Protein AF-A0A218U872-F1 (afdb_monomer_lite)

pLDDT: mean 78.5, std 19.94, range [29.17, 97.81]

Organism: NCBI:txid40157

Structure (mmCIF, N/CA/C/O backbone):
data_AF-A0A218U872-F1
#
_entry.id   AF-A0A218U872-F1
#
loop_
_atom_site.group_PDB
_atom_site.id
_atom_site.type_symbol
_atom_site.label_atom_id
_atom_site.label_alt_id
_atom_site.label_comp_id
_atom_site.label_asym_id
_atom_site.label_entity_id
_atom_site.label_seq_id
_atom_site.pdbx_PDB_ins_code
_atom_site.Cartn_x
_atom_site.Cartn_y
_atom_site.Cartn_z
_atom_site.occupancy
_atom_site.B_iso_or_equiv
_atom_site.auth_seq_id
_atom_site.auth_comp_id
_atom_site.auth_asym_id
_atom_site.auth_atom_id
_atom_site.pdbx_PDB_model_num
ATOM 1 N N . MET A 1 1 ? 13.427 -10.660 30.693 1.00 37.09 1 MET A N 1
ATOM 2 C CA . MET A 1 1 ? 14.478 -10.502 29.662 1.00 37.09 1 MET A CA 1
ATOM 3 C C . MET A 1 1 ? 14.311 -11.585 28.602 1.00 37.09 1 MET A C 1
ATOM 5 O O . MET A 1 1 ? 14.806 -12.686 28.783 1.00 37.09 1 MET A O 1
ATOM 9 N N . SER A 1 2 ? 13.598 -11.305 27.513 1.00 36.25 2 SER A N 1
ATOM 10 C CA . SER A 1 2 ? 13.454 -12.221 26.373 1.00 36.25 2 SER A CA 1
ATOM 11 C C . SER A 1 2 ? 14.009 -11.530 25.128 1.00 36.25 2 SER A C 1
ATOM 13 O O . SER A 1 2 ? 13.388 -10.645 24.548 1.00 36.25 2 SER A O 1
ATOM 15 N N . ARG A 1 3 ? 15.242 -11.894 24.752 1.00 41.47 3 ARG A N 1
ATOM 16 C CA . ARG A 1 3 ? 15.879 -11.458 23.504 1.00 41.47 3 ARG A CA 1
ATOM 17 C C . ARG A 1 3 ? 15.104 -12.060 22.335 1.00 41.47 3 ARG A C 1
ATOM 19 O O . ARG A 1 3 ? 15.253 -13.237 22.021 1.00 41.47 3 ARG A O 1
ATOM 26 N N . GLN A 1 4 ? 14.286 -11.240 21.692 1.00 42.81 4 GLN A N 1
ATOM 27 C CA . GLN A 1 4 ? 13.668 -11.550 20.413 1.00 42.81 4 GLN A CA 1
ATOM 28 C C . GLN A 1 4 ? 14.803 -11.747 19.397 1.00 42.81 4 GLN A C 1
ATOM 30 O O . GLN A 1 4 ? 15.494 -10.794 19.030 1.00 42.81 4 GLN A O 1
ATOM 35 N N . ARG A 1 5 ? 15.062 -13.000 18.995 1.00 40.00 5 ARG A N 1
ATOM 36 C CA . ARG A 1 5 ? 15.945 -13.306 17.863 1.00 40.00 5 ARG A CA 1
ATOM 37 C C . ARG A 1 5 ? 15.365 -12.582 16.650 1.00 40.00 5 ARG A C 1
ATOM 39 O O . ARG A 1 5 ? 14.386 -13.043 16.070 1.00 40.00 5 ARG A O 1
ATOM 46 N N . ARG A 1 6 ? 15.961 -11.448 16.271 1.00 39.06 6 ARG A N 1
ATOM 47 C CA . ARG A 1 6 ? 15.801 -10.895 14.927 1.00 39.06 6 ARG A CA 1
ATOM 48 C C . ARG A 1 6 ? 16.272 -12.000 13.989 1.00 39.06 6 ARG A C 1
ATOM 50 O O . ARG A 1 6 ? 17.461 -12.300 13.965 1.00 39.06 6 ARG A O 1
ATOM 57 N N . GLN A 1 7 ? 15.344 -12.670 13.313 1.00 40.12 7 GLN A N 1
ATOM 58 C CA . GLN A 1 7 ? 15.696 -13.587 12.238 1.00 40.12 7 GLN A CA 1
ATOM 59 C C . GLN A 1 7 ? 16.487 -12.761 11.220 1.00 40.12 7 GLN A C 1
ATOM 61 O O . GLN A 1 7 ? 15.942 -11.864 10.576 1.00 40.12 7 GLN A O 1
ATOM 66 N N . SER A 1 8 ? 17.802 -12.973 11.170 1.00 45.53 8 SER A N 1
ATOM 67 C CA . SER A 1 8 ? 18.673 -12.358 10.180 1.00 45.53 8 SER A CA 1
ATOM 68 C C . SER A 1 8 ? 18.401 -13.070 8.868 1.00 45.53 8 SER A C 1
ATOM 70 O O . SER A 1 8 ? 18.955 -14.134 8.597 1.00 45.53 8 SER A O 1
ATOM 72 N N . TRP A 1 9 ? 17.480 -12.517 8.090 1.00 48.31 9 TRP A N 1
ATOM 73 C CA . TRP A 1 9 ? 17.284 -12.931 6.711 1.00 48.31 9 TRP A CA 1
ATOM 74 C C . TRP A 1 9 ? 18.614 -12.797 5.957 1.00 48.31 9 TRP A C 1
ATOM 76 O O . TRP A 1 9 ? 19.348 -11.835 6.220 1.00 48.31 9 TRP A O 1
ATOM 86 N N . PRO A 1 10 ? 18.944 -13.733 5.050 1.00 58.56 10 PRO A N 1
ATOM 87 C CA . PRO A 1 10 ? 20.176 -13.650 4.281 1.00 58.56 10 PRO A CA 1
ATOM 88 C C . PRO A 1 10 ? 20.208 -12.316 3.527 1.00 58.56 10 PRO A C 1
ATOM 90 O O . PRO A 1 10 ? 19.239 -11.936 2.864 1.00 58.56 10 PRO A O 1
ATOM 93 N N . ARG A 1 11 ? 21.303 -11.567 3.698 1.00 64.44 11 ARG A N 1
ATOM 94 C CA . ARG A 1 11 ? 21.603 -10.426 2.830 1.00 64.44 11 ARG A CA 1
ATOM 95 C C . ARG A 1 11 ? 21.899 -10.991 1.446 1.00 64.44 11 ARG A C 1
ATOM 97 O O . ARG A 1 11 ? 22.527 -12.043 1.354 1.00 64.44 11 ARG A O 1
ATOM 104 N N . LEU A 1 12 ? 21.432 -10.306 0.407 1.00 66.50 12 LEU A N 1
ATOM 105 C CA . LEU A 1 12 ? 21.866 -10.616 -0.950 1.00 66.50 12 LEU A CA 1
ATOM 106 C C . LEU A 1 12 ? 23.388 -10.518 -1.008 1.00 66.50 12 LEU A C 1
ATOM 108 O O . LEU A 1 12 ? 23.971 -9.632 -0.371 1.00 66.50 12 LEU A O 1
ATOM 112 N N . ASP A 1 13 ? 24.012 -11.425 -1.747 1.00 79.06 13 ASP A N 1
ATOM 113 C CA . ASP A 1 13 ? 25.409 -11.269 -2.109 1.00 79.06 13 ASP A CA 1
ATOM 114 C C . ASP A 1 13 ? 25.599 -9.962 -2.911 1.00 79.06 13 ASP A C 1
ATOM 116 O O . ASP A 1 13 ? 24.661 -9.490 -3.570 1.00 79.06 13 ASP A O 1
ATOM 120 N N . PRO A 1 14 ? 26.785 -9.335 -2.822 1.00 76.31 14 PRO A N 1
ATOM 121 C CA . PRO A 1 14 ? 27.045 -8.052 -3.471 1.00 76.31 14 PRO A CA 1
ATOM 122 C C . PRO A 1 14 ? 26.798 -8.068 -4.984 1.00 76.31 14 PRO A C 1
ATOM 124 O O . PRO A 1 14 ? 26.242 -7.106 -5.508 1.00 76.31 14 PRO A O 1
ATOM 127 N N . ASP A 1 15 ? 27.146 -9.164 -5.661 1.00 80.69 15 ASP A N 1
ATOM 128 C CA . ASP A 1 15 ? 27.037 -9.288 -7.118 1.00 80.69 15 ASP A CA 1
ATOM 129 C C . ASP A 1 15 ? 25.570 -9.321 -7.569 1.00 80.69 15 ASP A C 1
ATOM 131 O O . ASP A 1 15 ? 25.173 -8.615 -8.499 1.00 80.69 15 ASP A O 1
ATOM 135 N N . THR A 1 16 ? 24.722 -10.063 -6.855 1.00 79.50 16 THR A N 1
ATOM 136 C CA . THR A 1 16 ? 23.276 -10.094 -7.102 1.00 79.50 16 THR A CA 1
ATOM 137 C C . THR A 1 16 ? 22.623 -8.743 -6.808 1.00 79.50 16 THR A C 1
ATOM 139 O O . THR A 1 16 ? 21.759 -8.288 -7.562 1.00 79.50 16 THR A O 1
ATOM 142 N N . ALA A 1 17 ? 23.027 -8.067 -5.727 1.00 75.00 17 ALA A N 1
ATOM 143 C CA . ALA A 1 17 ? 22.516 -6.734 -5.407 1.00 75.00 17 ALA A CA 1
ATOM 144 C C . ALA A 1 17 ? 22.885 -5.704 -6.490 1.00 75.00 17 ALA A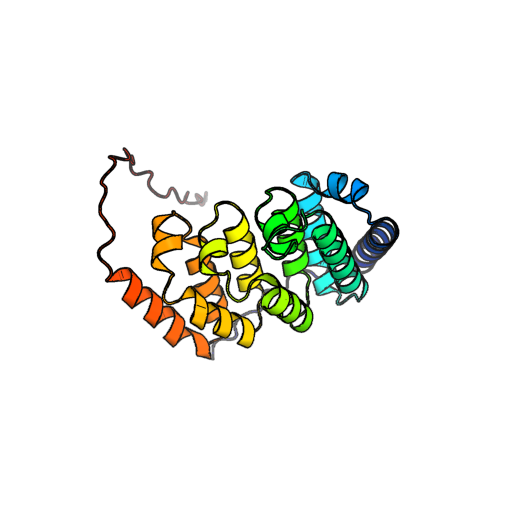 C 1
ATOM 146 O O . ALA A 1 17 ? 22.056 -4.869 -6.857 1.00 75.00 17 ALA A O 1
ATOM 147 N N . GLU A 1 18 ? 24.101 -5.795 -7.024 1.00 80.25 18 GLU A N 1
ATOM 148 C CA . GLU A 1 18 ? 24.599 -4.953 -8.108 1.00 80.25 18 GLU A CA 1
ATOM 149 C C . GLU A 1 18 ? 23.867 -5.222 -9.432 1.00 80.25 18 GLU A C 1
ATOM 151 O O . GLU A 1 18 ? 23.472 -4.276 -10.115 1.00 80.25 18 GLU A O 1
ATOM 156 N N . TYR A 1 19 ? 23.584 -6.487 -9.763 1.00 83.06 19 TYR A N 1
ATOM 157 C CA . TYR A 1 19 ? 22.760 -6.837 -10.925 1.00 83.06 19 TYR A CA 1
ATOM 158 C C . TYR A 1 19 ? 21.373 -6.184 -10.859 1.00 83.06 19 TYR A C 1
ATOM 160 O O . TYR A 1 19 ? 20.964 -5.507 -11.804 1.00 83.06 19 TYR A O 1
ATOM 168 N N . PHE A 1 20 ? 20.665 -6.323 -9.730 1.00 80.56 20 PHE A N 1
ATOM 169 C CA . PHE A 1 20 ? 19.352 -5.693 -9.558 1.00 80.56 20 PHE A CA 1
ATOM 170 C C . PHE A 1 20 ? 19.427 -4.167 -9.616 1.00 80.56 20 PHE A C 1
ATOM 172 O O . PHE A 1 20 ? 18.528 -3.537 -10.172 1.00 80.56 20 PHE A O 1
ATOM 179 N N . ARG A 1 21 ? 20.493 -3.568 -9.069 1.00 78.31 21 ARG A N 1
ATOM 180 C CA . ARG A 1 21 ? 20.714 -2.119 -9.131 1.00 78.31 21 ARG A CA 1
ATOM 181 C C . ARG A 1 21 ? 20.818 -1.651 -10.581 1.00 78.31 21 ARG A C 1
ATOM 183 O O . ARG A 1 21 ? 20.091 -0.740 -10.963 1.00 78.31 21 ARG A O 1
ATOM 190 N N . ARG A 1 22 ? 21.670 -2.295 -11.385 1.00 83.88 22 ARG A N 1
ATOM 191 C CA . ARG A 1 22 ? 21.846 -1.951 -12.805 1.00 83.88 22 ARG A CA 1
ATOM 192 C C . ARG A 1 22 ? 20.571 -2.187 -13.607 1.00 83.88 22 ARG A C 1
ATOM 194 O O . ARG A 1 22 ? 20.203 -1.333 -14.401 1.00 83.88 22 ARG A O 1
ATOM 201 N N . ALA A 1 23 ? 19.873 -3.296 -13.358 1.00 81.75 23 ALA A N 1
ATOM 202 C CA . ALA A 1 23 ? 18.599 -3.580 -14.011 1.00 81.75 23 ALA A CA 1
ATOM 203 C C . ALA A 1 23 ? 17.559 -2.484 -13.728 1.00 81.75 23 ALA A C 1
ATOM 205 O O . ALA A 1 23 ? 16.920 -2.008 -14.662 1.00 81.75 23 ALA A O 1
ATOM 206 N N . LEU A 1 24 ? 17.418 -2.045 -12.469 1.00 78.38 24 LEU A N 1
ATOM 207 C CA . LEU A 1 24 ? 16.501 -0.953 -12.129 1.00 78.38 24 LEU A CA 1
ATOM 208 C C . LEU A 1 24 ? 16.914 0.391 -12.721 1.00 78.38 24 LEU A C 1
ATOM 210 O O . LEU A 1 24 ? 16.032 1.155 -13.075 1.00 78.38 24 LEU A O 1
ATOM 214 N N . GLU A 1 25 ? 18.207 0.688 -12.826 1.00 82.50 25 GLU A N 1
ATOM 215 C CA . GLU A 1 25 ? 18.672 1.928 -13.463 1.00 82.50 25 GLU A CA 1
ATOM 216 C C . GLU A 1 25 ? 18.345 1.943 -14.956 1.00 82.50 25 GLU A C 1
ATOM 218 O O . GLU A 1 25 ? 17.804 2.926 -15.448 1.00 82.50 25 GLU A O 1
ATOM 223 N N . THR A 1 26 ? 18.556 0.826 -15.656 1.00 83.62 26 THR A N 1
ATOM 224 C CA . THR A 1 26 ? 18.140 0.684 -17.059 1.00 83.62 26 THR A CA 1
ATOM 225 C C . THR A 1 26 ? 16.620 0.792 -17.221 1.00 83.62 26 THR A C 1
ATOM 227 O O . THR A 1 26 ? 16.145 1.424 -18.158 1.00 83.62 26 THR A O 1
ATOM 230 N N . LEU A 1 27 ? 15.848 0.205 -16.300 1.00 79.69 27 LEU A N 1
ATOM 231 C CA . LEU A 1 27 ? 14.386 0.331 -16.279 1.00 79.69 27 LEU A CA 1
ATOM 232 C C . LEU A 1 27 ? 13.925 1.760 -15.944 1.00 79.69 27 LEU A C 1
ATOM 234 O O . LEU A 1 27 ? 12.929 2.204 -16.493 1.00 79.69 27 LEU A O 1
ATOM 238 N N . GLU A 1 28 ? 14.616 2.475 -15.051 1.00 80.06 28 GLU A N 1
ATOM 239 C CA . GLU A 1 28 ? 14.332 3.877 -14.705 1.00 80.06 28 GLU A CA 1
ATOM 240 C C . GLU A 1 28 ? 14.538 4.795 -15.915 1.00 80.06 28 GLU A C 1
ATOM 242 O O . GLU A 1 28 ? 13.713 5.672 -16.150 1.00 80.06 28 GLU A O 1
ATOM 247 N N . GLU A 1 29 ? 15.607 4.581 -16.688 1.00 80.94 29 GLU A N 1
ATOM 248 C CA . GLU A 1 29 ? 15.927 5.368 -17.888 1.00 80.94 29 GLU A CA 1
ATOM 249 C C . GLU A 1 29 ? 14.910 5.180 -19.024 1.00 80.94 29 GLU A C 1
ATOM 251 O O . GLU A 1 29 ? 14.652 6.130 -19.763 1.00 80.94 29 GLU A O 1
ATOM 256 N N . GLY A 1 30 ? 14.336 3.980 -19.161 1.00 74.75 30 GLY A N 1
ATOM 257 C CA . GLY A 1 30 ? 13.310 3.684 -20.166 1.00 74.75 30 GLY A CA 1
ATOM 258 C C . GLY A 1 30 ? 11.895 4.094 -19.754 1.00 74.75 30 GLY A C 1
ATOM 259 O O . GLY A 1 30 ? 11.066 4.368 -20.623 1.00 74.75 30 GLY A O 1
ATOM 260 N N . LEU A 1 31 ? 11.630 4.178 -18.441 1.00 78.81 31 LEU A N 1
ATOM 261 C CA . LEU A 1 31 ? 10.277 4.123 -17.889 1.00 78.81 31 LEU A CA 1
ATOM 262 C C . LEU A 1 31 ? 9.317 5.139 -18.534 1.00 78.81 31 LEU A C 1
ATOM 264 O O . LEU A 1 31 ? 9.327 6.335 -18.236 1.00 78.81 31 LEU A O 1
ATOM 268 N N . SER A 1 32 ? 8.419 4.624 -19.369 1.00 76.88 32 SER A N 1
ATOM 269 C CA . SER A 1 32 ? 7.364 5.372 -20.057 1.00 76.88 32 SER A CA 1
ATOM 270 C C . SER A 1 32 ? 6.002 4.694 -19.870 1.00 76.88 32 SER A C 1
ATOM 272 O O . SER A 1 32 ? 5.912 3.589 -19.331 1.00 76.88 32 SER A O 1
ATOM 274 N N . GLU A 1 33 ? 4.910 5.342 -20.290 1.00 70.81 33 GLU A N 1
ATOM 275 C CA . GLU A 1 33 ? 3.561 4.757 -20.173 1.00 70.81 33 GLU A CA 1
ATOM 276 C C . GLU A 1 33 ? 3.416 3.436 -20.946 1.00 70.81 33 GLU A C 1
ATOM 278 O O . GLU A 1 33 ? 2.754 2.510 -20.478 1.00 70.81 33 GLU A O 1
ATOM 283 N N . GLU A 1 34 ? 4.081 3.317 -22.094 1.00 73.56 34 GLU A N 1
ATOM 284 C CA . GLU A 1 34 ? 4.069 2.118 -22.940 1.00 73.56 34 GLU A CA 1
ATOM 285 C C . GLU A 1 34 ? 4.788 0.947 -22.259 1.00 73.56 34 GLU A C 1
ATOM 287 O O . GLU A 1 34 ? 4.337 -0.198 -22.308 1.00 73.56 34 GLU A O 1
ATOM 292 N N . GLU A 1 35 ? 5.870 1.235 -21.539 1.00 75.44 35 GLU A N 1
ATOM 293 C CA . GLU A 1 35 ? 6.628 0.234 -20.792 1.00 75.44 35 GLU A CA 1
ATOM 294 C C . GLU A 1 35 ? 5.952 -0.169 -19.477 1.00 75.44 35 GLU A C 1
ATOM 296 O O . GLU A 1 35 ? 6.116 -1.306 -19.027 1.00 75.44 35 GLU A O 1
ATOM 301 N N . LEU A 1 36 ? 5.121 0.695 -18.878 1.00 76.25 36 LEU A N 1
ATOM 302 C CA . LEU A 1 36 ? 4.289 0.302 -17.733 1.00 76.25 36 LEU A CA 1
ATOM 303 C C . LEU A 1 36 ? 3.364 -0.869 -18.081 1.00 76.25 36 LEU A C 1
ATOM 305 O O . LEU A 1 36 ? 3.127 -1.739 -17.236 1.00 76.25 36 LEU A O 1
ATOM 309 N N . ALA A 1 37 ? 2.891 -0.946 -19.329 1.00 77.94 37 ALA A N 1
ATOM 310 C CA . ALA A 1 37 ? 2.091 -2.072 -19.796 1.00 77.94 37 ALA A CA 1
ATOM 311 C C . ALA A 1 37 ? 2.871 -3.400 -19.769 1.00 77.94 37 ALA A C 1
ATOM 313 O O . ALA A 1 37 ? 2.268 -4.456 -19.583 1.00 77.94 37 ALA A O 1
ATOM 314 N N . LEU A 1 38 ? 4.205 -3.371 -19.874 1.00 79.06 38 LEU A N 1
ATOM 315 C CA . LEU A 1 38 ? 5.058 -4.559 -19.730 1.00 79.06 38 LEU A CA 1
ATOM 316 C C . LEU A 1 38 ? 5.200 -5.003 -18.267 1.00 79.06 38 LEU A C 1
ATOM 318 O O . LEU A 1 38 ? 5.456 -6.177 -18.001 1.00 79.06 38 LEU A O 1
ATOM 322 N N . LEU A 1 39 ? 5.011 -4.082 -17.318 1.00 77.19 39 LEU A N 1
ATOM 323 C CA . LEU A 1 39 ? 5.061 -4.346 -15.875 1.00 77.19 39 LEU A CA 1
ATOM 324 C C . LEU A 1 39 ? 3.695 -4.737 -15.285 1.00 77.19 39 LEU A C 1
ATOM 326 O O . LEU A 1 39 ? 3.635 -5.335 -14.210 1.00 77.19 39 LEU A O 1
ATOM 330 N N . SER A 1 40 ? 2.614 -4.435 -16.005 1.00 73.50 40 SER A N 1
ATOM 331 C CA . SER A 1 40 ? 1.223 -4.751 -15.661 1.00 73.50 40 SER A CA 1
ATOM 332 C C . SER A 1 40 ? 0.938 -6.247 -15.400 1.00 73.50 40 SER A C 1
ATOM 334 O O . SER A 1 40 ? 0.233 -6.552 -14.430 1.00 73.50 40 SER A O 1
ATOM 336 N N . PRO A 1 41 ? 1.487 -7.218 -16.168 1.00 81.81 41 PRO A N 1
ATOM 337 C CA . PRO A 1 41 ? 1.258 -8.633 -15.908 1.00 81.81 41 PRO A CA 1
ATOM 338 C C . PRO A 1 41 ? 1.649 -9.032 -14.483 1.00 81.81 41 PRO A C 1
ATOM 340 O O . PRO A 1 41 ? 2.691 -8.633 -13.958 1.00 81.81 41 PRO A O 1
ATOM 343 N N . ALA A 1 42 ? 0.845 -9.899 -13.860 1.00 73.75 42 ALA A N 1
ATOM 344 C CA . ALA A 1 42 ? 1.042 -10.284 -12.462 1.00 73.75 42 ALA A CA 1
ATOM 345 C C . ALA A 1 42 ? 2.457 -10.829 -12.183 1.00 73.75 42 ALA A C 1
ATOM 347 O O . ALA A 1 42 ? 3.034 -10.519 -11.143 1.00 73.75 42 ALA A O 1
ATOM 348 N N . CYS A 1 43 ? 3.050 -11.578 -13.118 1.00 75.00 43 CYS A N 1
ATOM 349 C CA . CYS A 1 43 ? 4.423 -12.072 -12.994 1.00 75.00 43 CYS A CA 1
ATOM 350 C C . CYS A 1 43 ? 5.459 -10.937 -12.957 1.00 75.00 43 CYS A C 1
ATOM 352 O O . CYS A 1 43 ? 6.337 -10.958 -12.098 1.00 75.00 43 CYS A O 1
ATOM 354 N N . ALA A 1 44 ? 5.329 -9.928 -13.820 1.00 78.06 44 ALA A N 1
ATOM 355 C CA . ALA A 1 44 ? 6.241 -8.792 -13.873 1.00 78.06 44 ALA A CA 1
ATOM 356 C C . ALA A 1 44 ? 6.132 -7.935 -12.605 1.00 78.06 44 ALA A C 1
ATOM 358 O O . ALA A 1 44 ? 7.148 -7.630 -11.979 1.00 78.06 44 ALA A O 1
ATOM 359 N N . SER A 1 45 ? 4.907 -7.653 -12.149 1.00 76.81 45 SER A N 1
ATOM 360 C CA . SER A 1 45 ? 4.692 -6.911 -10.901 1.00 76.81 45 SER A CA 1
ATOM 361 C C . SER A 1 45 ? 5.262 -7.642 -9.671 1.00 76.81 45 SER A C 1
ATOM 363 O O . SER A 1 45 ? 5.841 -7.008 -8.790 1.00 76.81 45 SER A O 1
ATOM 365 N N . LEU A 1 46 ? 5.179 -8.979 -9.615 1.00 78.50 46 LEU A N 1
ATOM 366 C CA . LEU A 1 46 ? 5.778 -9.786 -8.544 1.00 78.50 46 LEU A CA 1
ATOM 367 C C . LEU A 1 46 ? 7.309 -9.795 -8.599 1.00 78.50 46 LEU A C 1
ATOM 369 O O . LEU A 1 46 ? 7.955 -9.655 -7.559 1.00 78.50 46 LEU A O 1
ATOM 373 N N . CYS A 1 47 ? 7.898 -9.928 -9.790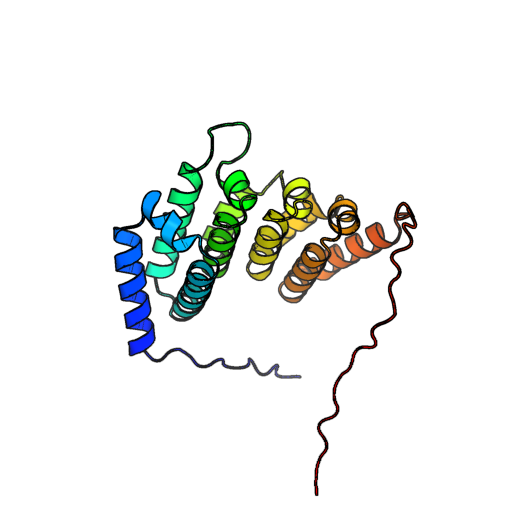 1.00 80.62 47 CYS A N 1
ATOM 374 C CA . CYS A 1 47 ? 9.346 -9.811 -9.969 1.00 80.62 47 CYS A CA 1
ATOM 375 C C . CYS A 1 47 ? 9.844 -8.439 -9.502 1.00 80.62 47 CYS A C 1
ATOM 377 O O . CYS A 1 47 ? 10.837 -8.355 -8.778 1.00 80.62 47 CYS A O 1
ATOM 379 N N . LEU A 1 48 ? 9.103 -7.379 -9.834 1.00 82.88 48 LEU A N 1
ATOM 380 C CA . LEU A 1 48 ? 9.404 -6.024 -9.396 1.00 82.88 48 LEU A CA 1
ATOM 381 C C . LEU A 1 48 ? 9.309 -5.877 -7.871 1.00 82.88 48 LEU A C 1
ATOM 383 O O . LEU A 1 48 ? 10.218 -5.326 -7.255 1.00 82.88 48 LEU A O 1
ATOM 387 N N . GLN A 1 49 ? 8.263 -6.423 -7.239 1.00 80.56 49 GLN A N 1
ATOM 388 C CA . GLN A 1 49 ? 8.139 -6.465 -5.773 1.00 80.56 49 GLN A CA 1
ATOM 389 C C . GLN A 1 49 ? 9.342 -7.161 -5.119 1.00 80.56 49 GLN A C 1
ATOM 391 O O . GLN A 1 49 ? 9.878 -6.669 -4.123 1.00 80.56 49 GLN A O 1
ATOM 396 N N . GLY A 1 50 ? 9.793 -8.280 -5.692 1.00 78.00 50 GLY A N 1
ATOM 397 C CA . GLY A 1 50 ? 10.985 -8.999 -5.246 1.00 78.00 50 GLY A CA 1
ATOM 398 C C . GLY A 1 50 ? 12.257 -8.157 -5.360 1.00 78.00 50 GLY A C 1
ATOM 399 O O . GLY A 1 50 ? 12.979 -8.017 -4.372 1.00 78.00 50 GLY A O 1
ATOM 400 N N . ALA A 1 51 ? 12.498 -7.553 -6.528 1.00 79.81 51 ALA A N 1
ATOM 401 C CA . ALA A 1 51 ? 13.670 -6.720 -6.803 1.00 79.81 51 ALA A CA 1
ATOM 402 C C . ALA A 1 51 ? 13.727 -5.476 -5.898 1.00 79.81 51 ALA A C 1
ATOM 404 O O . ALA A 1 51 ? 14.749 -5.199 -5.268 1.00 79.81 51 ALA A O 1
ATOM 405 N N . LEU A 1 52 ? 12.605 -4.771 -5.747 1.00 82.69 52 LEU A N 1
ATOM 406 C CA . LEU A 1 52 ? 12.481 -3.614 -4.859 1.00 82.69 52 LEU A CA 1
ATOM 407 C C . LEU A 1 52 ? 12.665 -4.001 -3.385 1.00 82.69 52 LEU A C 1
ATOM 409 O O . LEU A 1 52 ? 13.390 -3.336 -2.642 1.00 82.69 52 LEU A O 1
ATOM 413 N N . GLY A 1 53 ? 12.080 -5.123 -2.958 1.00 76.75 53 GLY A N 1
ATOM 414 C CA . GLY A 1 53 ? 12.265 -5.656 -1.608 1.00 76.75 53 GLY A CA 1
ATOM 415 C C . GLY A 1 53 ? 13.699 -6.116 -1.320 1.00 76.75 53 GLY A C 1
ATOM 416 O O . GLY A 1 53 ? 14.131 -6.108 -0.164 1.00 76.75 53 GLY A O 1
ATOM 417 N N . ALA A 1 54 ? 14.443 -6.518 -2.347 1.00 74.94 54 ALA A N 1
ATOM 418 C CA . ALA A 1 54 ? 15.867 -6.824 -2.290 1.00 74.94 54 ALA A CA 1
ATOM 419 C C . ALA A 1 54 ? 16.710 -5.545 -2.130 1.00 74.94 54 ALA A C 1
ATOM 421 O O . ALA A 1 54 ? 17.513 -5.442 -1.200 1.00 74.94 54 ALA A O 1
ATOM 422 N N . LEU A 1 55 ? 16.478 -4.544 -2.980 1.00 73.44 55 LEU A N 1
ATOM 423 C CA . LEU A 1 55 ? 17.266 -3.310 -3.029 1.00 73.44 55 LEU A CA 1
ATOM 424 C C . LEU A 1 55 ? 16.992 -2.346 -1.874 1.00 73.44 55 LEU A C 1
ATOM 426 O O . LEU A 1 55 ? 17.901 -1.658 -1.409 1.00 73.44 55 LEU A O 1
ATOM 430 N N . ARG A 1 56 ? 15.779 -2.346 -1.312 1.00 73.56 56 ARG A N 1
ATOM 431 C CA . ARG A 1 56 ? 15.516 -1.623 -0.060 1.00 73.56 56 ARG A CA 1
ATOM 432 C C . ARG A 1 56 ? 16.451 -2.091 1.061 1.00 73.56 56 ARG A C 1
ATOM 434 O O . ARG A 1 56 ? 16.884 -1.286 1.882 1.00 73.56 56 ARG A O 1
ATOM 441 N N . ARG A 1 57 ? 16.806 -3.382 1.097 1.00 69.38 57 ARG A N 1
ATOM 442 C CA . ARG A 1 57 ? 17.719 -3.931 2.117 1.00 69.38 57 ARG A CA 1
ATOM 443 C C . ARG A 1 57 ? 19.170 -3.524 1.887 1.00 69.38 57 ARG A C 1
ATOM 445 O O . ARG A 1 57 ? 19.917 -3.453 2.862 1.00 69.38 57 ARG A O 1
ATOM 452 N N . SER A 1 58 ? 19.559 -3.249 0.642 1.00 66.75 58 SER A N 1
ATOM 453 C CA . SER A 1 58 ? 20.887 -2.726 0.308 1.00 66.75 58 SER A CA 1
ATOM 454 C C . SER A 1 58 ? 20.995 -1.204 0.465 1.00 66.75 58 SER A C 1
ATOM 456 O O . SER A 1 58 ? 22.092 -0.676 0.324 1.00 66.75 58 SER A O 1
ATOM 458 N N . GLN A 1 59 ? 19.898 -0.507 0.810 1.00 66.88 59 GLN A N 1
ATOM 459 C CA . GLN A 1 59 ? 19.829 0.957 0.975 1.00 66.88 59 GLN A CA 1
ATOM 460 C C . GLN A 1 59 ? 20.255 1.738 -0.280 1.00 66.88 59 GLN A C 1
ATOM 462 O O . GLN A 1 59 ? 20.734 2.867 -0.190 1.00 66.88 59 GLN A O 1
ATOM 467 N N . SER A 1 60 ? 20.081 1.147 -1.464 1.00 72.50 60 SER A N 1
ATOM 468 C CA . SER A 1 60 ? 20.452 1.806 -2.714 1.00 72.50 60 SER A CA 1
ATOM 469 C C . SER A 1 60 ? 19.539 3.010 -3.009 1.00 72.50 60 SER A C 1
ATOM 471 O O . SER A 1 60 ? 18.311 2.855 -2.988 1.00 72.50 60 SER A O 1
ATOM 473 N N . PRO A 1 61 ? 20.090 4.191 -3.361 1.00 76.56 61 PRO A N 1
ATOM 474 C CA . PRO A 1 61 ? 19.291 5.351 -3.760 1.00 76.56 61 PRO A CA 1
ATOM 475 C C . PRO A 1 61 ? 18.500 5.107 -5.056 1.00 76.56 61 PRO A C 1
ATOM 477 O O . PRO A 1 61 ? 17.470 5.743 -5.275 1.00 76.56 61 PRO A O 1
ATOM 480 N N . SER A 1 62 ? 18.933 4.162 -5.897 1.00 79.12 62 SER A N 1
ATOM 481 C CA . SER A 1 62 ? 18.265 3.813 -7.158 1.00 79.12 62 SER A CA 1
ATOM 482 C C . SER A 1 62 ? 16.875 3.212 -6.928 1.00 79.12 62 SER A C 1
ATOM 484 O O . SER A 1 62 ? 15.957 3.475 -7.692 1.00 79.12 62 SER A O 1
ATOM 486 N N . CYS A 1 63 ? 16.659 2.509 -5.810 1.00 82.62 63 CYS A N 1
ATOM 487 C CA . CYS A 1 63 ? 15.339 1.983 -5.452 1.00 82.62 63 CYS A CA 1
ATOM 488 C C . CYS A 1 63 ? 14.317 3.109 -5.214 1.00 82.62 63 CYS A C 1
ATOM 490 O O . CYS A 1 63 ? 13.179 3.031 -5.676 1.00 82.62 63 CYS A O 1
ATOM 492 N N . ALA A 1 64 ? 14.722 4.169 -4.507 1.00 81.88 64 ALA A N 1
ATOM 493 C CA . ALA A 1 64 ? 13.857 5.313 -4.232 1.00 81.88 64 ALA A CA 1
ATOM 494 C C . ALA A 1 64 ? 13.593 6.144 -5.496 1.00 81.88 64 ALA A C 1
ATOM 496 O O . ALA A 1 64 ? 12.457 6.568 -5.712 1.00 81.88 64 ALA A O 1
ATOM 497 N N . ARG A 1 65 ? 14.615 6.347 -6.342 1.00 85.06 65 ARG A N 1
ATOM 498 C CA . ARG A 1 65 ? 14.467 7.040 -7.633 1.00 85.06 65 ARG A CA 1
ATOM 499 C C . ARG A 1 65 ? 13.503 6.310 -8.561 1.00 85.06 65 ARG A C 1
ATOM 501 O O . ARG A 1 65 ? 12.512 6.909 -8.972 1.00 85.06 65 ARG A O 1
ATOM 508 N N . PHE A 1 66 ? 13.707 5.009 -8.759 1.00 87.50 66 PHE A N 1
ATOM 509 C CA . PHE A 1 66 ? 12.802 4.175 -9.542 1.00 87.50 66 PHE A CA 1
ATOM 510 C C . PHE A 1 66 ? 11.358 4.238 -9.016 1.00 87.50 66 PHE A C 1
ATOM 512 O O . PHE A 1 66 ? 10.428 4.437 -9.790 1.00 87.50 66 PHE A O 1
ATOM 519 N N . CYS A 1 67 ? 11.141 4.139 -7.697 1.00 88.81 67 CYS A N 1
ATOM 520 C CA . CYS A 1 67 ? 9.788 4.231 -7.133 1.00 88.81 67 CYS A CA 1
ATOM 521 C C . CYS A 1 67 ? 9.124 5.585 -7.416 1.00 88.81 67 CYS A C 1
ATOM 523 O O . CYS A 1 67 ? 7.928 5.629 -7.700 1.00 88.81 67 CYS A O 1
ATOM 525 N N . ARG A 1 68 ? 9.882 6.688 -7.355 1.00 87.50 68 ARG A N 1
ATOM 526 C CA . ARG A 1 68 ? 9.371 8.026 -7.688 1.00 87.50 68 ARG A CA 1
ATOM 527 C C . ARG A 1 68 ? 9.034 8.149 -9.172 1.00 87.50 68 ARG A C 1
ATOM 529 O O . ARG A 1 68 ? 7.976 8.689 -9.481 1.00 87.50 68 ARG A O 1
ATOM 536 N N . ALA A 1 69 ? 9.877 7.620 -10.061 1.00 87.69 69 ALA A N 1
ATOM 537 C CA . ALA A 1 69 ? 9.603 7.571 -11.498 1.00 87.69 69 ALA A CA 1
ATOM 538 C C . ALA A 1 69 ? 8.328 6.761 -11.789 1.00 87.69 69 ALA A C 1
ATOM 540 O O . ALA A 1 69 ? 7.406 7.270 -12.420 1.00 87.69 69 ALA A O 1
ATOM 541 N N . LEU A 1 70 ? 8.213 5.562 -11.206 1.00 88.62 70 LEU A N 1
ATOM 542 C CA . LEU A 1 70 ? 7.040 4.693 -11.320 1.00 88.62 70 LEU A CA 1
ATOM 543 C C . LEU A 1 70 ? 5.753 5.384 -10.865 1.00 88.62 70 LEU A C 1
ATOM 545 O O . LEU A 1 70 ? 4.756 5.381 -11.583 1.00 88.62 70 LEU A O 1
ATOM 549 N N . ILE A 1 71 ? 5.777 6.021 -9.693 1.00 88.81 71 ILE A N 1
ATOM 550 C CA . ILE A 1 71 ? 4.641 6.805 -9.196 1.00 88.81 71 ILE A CA 1
ATOM 551 C C . ILE A 1 71 ? 4.338 7.984 -10.132 1.00 88.81 71 ILE A C 1
ATOM 553 O O . ILE A 1 71 ? 3.171 8.272 -10.388 1.00 88.81 71 ILE A O 1
ATOM 557 N N . GLY A 1 72 ? 5.363 8.643 -10.674 1.00 87.69 72 GLY A N 1
ATOM 558 C CA . GLY A 1 72 ? 5.229 9.709 -11.665 1.00 87.69 72 GLY A CA 1
ATOM 559 C C . GLY A 1 72 ? 4.489 9.266 -12.928 1.00 87.69 72 GLY A C 1
ATOM 560 O O . GLY A 1 72 ? 3.564 9.954 -13.357 1.00 87.69 72 GLY A O 1
ATOM 561 N N . CYS A 1 73 ? 4.831 8.111 -13.497 1.00 86.25 73 CYS A N 1
ATOM 562 C CA . CYS A 1 73 ? 4.164 7.570 -14.686 1.00 86.25 73 CYS A CA 1
ATOM 563 C C . CYS A 1 73 ? 2.724 7.120 -14.379 1.00 86.25 73 CYS A C 1
ATOM 565 O O . CYS A 1 73 ? 1.792 7.430 -15.119 1.00 86.25 73 CYS A O 1
ATOM 567 N N . LEU A 1 74 ? 2.501 6.477 -13.228 1.00 85.75 74 LEU A N 1
ATOM 568 C CA . LEU A 1 74 ? 1.163 6.049 -12.793 1.00 85.75 74 LEU A CA 1
ATOM 569 C C . LEU A 1 74 ? 0.218 7.217 -12.462 1.00 85.75 74 LEU A C 1
ATOM 571 O O . LEU A 1 74 ? -0.992 7.023 -12.365 1.00 85.75 74 LEU A O 1
ATOM 575 N N . ARG A 1 75 ? 0.750 8.429 -12.266 1.00 83.69 75 ARG A N 1
ATOM 576 C CA . ARG A 1 75 ? -0.045 9.659 -12.119 1.00 83.69 75 ARG A CA 1
ATOM 577 C C . ARG A 1 75 ? -0.501 10.248 -13.452 1.00 83.69 75 ARG A C 1
ATOM 579 O O . ARG A 1 75 ? -1.448 11.025 -13.446 1.00 83.69 75 ARG A O 1
ATOM 586 N N . GLN A 1 76 ? 0.185 9.946 -14.548 1.00 76.38 76 GLN A N 1
ATOM 587 C CA . GLN A 1 76 ? -0.083 10.533 -15.868 1.00 76.38 76 GLN A CA 1
ATOM 588 C C . GLN A 1 76 ? -1.110 9.718 -16.666 1.00 76.38 76 GLN A C 1
ATOM 590 O O . GLN A 1 76 ? -1.884 10.280 -17.431 1.00 76.38 76 GLN A O 1
ATOM 595 N N . THR A 1 77 ? -1.234 8.431 -16.345 1.00 67.25 77 THR A N 1
ATOM 596 C CA . THR A 1 77 ? -2.148 7.465 -16.976 1.00 67.25 77 THR A CA 1
ATOM 597 C C . THR A 1 77 ? -3.623 7.600 -16.560 1.00 67.25 77 THR A C 1
ATOM 599 O O . THR A 1 77 ? -4.474 6.859 -17.051 1.00 67.25 77 THR A O 1
ATOM 602 N N . GLY A 1 78 ? -3.964 8.520 -15.650 1.00 60.38 78 GLY A N 1
ATOM 603 C CA . GLY A 1 78 ? -5.330 8.705 -15.148 1.00 60.38 78 GLY A CA 1
ATOM 604 C C . GLY A 1 78 ? -6.099 9.821 -15.875 1.00 60.38 78 GLY A C 1
ATOM 605 O O . GLY A 1 78 ? -5.520 10.871 -16.151 1.00 60.38 78 GLY A O 1
ATOM 606 N N . PRO A 1 79 ? -7.416 9.674 -16.135 1.00 55.78 79 PRO A N 1
ATOM 607 C CA . PRO A 1 79 ? -8.228 10.773 -16.653 1.00 55.78 79 PRO A CA 1
ATOM 608 C C . PRO A 1 79 ? -8.239 11.944 -15.658 1.00 55.78 79 PRO A C 1
ATOM 610 O O . PRO A 1 79 ? -8.333 11.739 -14.448 1.00 55.78 79 PRO A O 1
ATOM 613 N N . ALA A 1 80 ? -8.173 13.178 -16.166 1.00 53.59 80 ALA A N 1
ATOM 614 C CA . ALA A 1 80 ? -8.114 14.420 -15.386 1.00 53.59 80 ALA A CA 1
ATOM 615 C C . ALA A 1 80 ? -9.452 14.780 -14.695 1.00 53.59 80 ALA A C 1
ATOM 617 O O . ALA A 1 80 ? -9.967 15.891 -14.834 1.00 53.59 80 ALA A O 1
ATOM 618 N N . HIS A 1 81 ? -10.077 13.838 -13.989 1.00 53.53 81 HIS A N 1
ATOM 619 C CA . HIS A 1 81 ? -11.394 14.010 -13.378 1.00 53.53 81 HIS A CA 1
ATOM 620 C C . HIS A 1 81 ? -11.341 13.801 -11.867 1.00 53.53 81 HIS A C 1
ATOM 622 O O . HIS A 1 81 ? -10.955 12.726 -11.435 1.00 53.53 81 HIS A O 1
ATOM 628 N N . GLN A 1 82 ? -11.797 14.826 -11.128 1.00 52.75 82 GLN A N 1
ATOM 629 C CA . GLN A 1 82 ? -12.248 14.953 -9.718 1.00 52.75 82 GLN A CA 1
ATOM 630 C C . GLN A 1 82 ? -11.490 14.237 -8.576 1.00 52.75 82 GLN A C 1
ATOM 632 O O . GLN A 1 82 ? -11.423 14.785 -7.479 1.00 52.75 82 GLN A O 1
ATOM 637 N N . HIS A 1 83 ? -10.899 13.069 -8.796 1.00 61.41 83 HIS A N 1
ATOM 638 C CA . HIS A 1 83 ? -10.069 12.333 -7.855 1.00 61.41 83 HIS A CA 1
ATOM 639 C C . HIS A 1 83 ? -8.589 12.457 -8.223 1.00 61.41 83 HIS A C 1
ATOM 641 O O . HIS A 1 83 ? -8.224 12.735 -9.365 1.00 61.41 83 HIS A O 1
ATOM 647 N N . SER A 1 84 ? -7.711 12.244 -7.241 1.00 74.88 84 SER A N 1
ATOM 648 C CA . SER A 1 84 ? -6.280 12.143 -7.514 1.00 74.88 84 SER A CA 1
ATOM 649 C C . SER A 1 84 ? -6.030 11.046 -8.566 1.00 74.88 84 SER A C 1
ATOM 651 O O . SER A 1 84 ? -6.522 9.933 -8.381 1.00 74.88 84 SER A O 1
ATOM 653 N N . PRO A 1 85 ? -5.246 11.291 -9.632 1.00 77.88 85 PRO A N 1
ATOM 654 C CA . PRO A 1 85 ? -4.999 10.285 -10.669 1.00 77.88 85 PRO A CA 1
ATOM 655 C C . PRO A 1 85 ? -4.354 9.007 -10.110 1.00 77.88 85 PRO A C 1
ATOM 657 O O . PRO A 1 85 ? -4.600 7.911 -10.606 1.00 77.88 85 PRO A O 1
ATOM 660 N N . LEU A 1 86 ? -3.607 9.121 -9.007 1.00 86.81 86 LEU A N 1
ATOM 661 C CA . LEU A 1 86 ? -3.025 7.970 -8.322 1.00 86.81 86 LEU A CA 1
ATOM 662 C C . LEU A 1 86 ? -4.077 7.113 -7.597 1.00 86.81 86 LEU A C 1
ATOM 664 O O . LEU A 1 86 ? -3.880 5.908 -7.463 1.00 86.81 86 LEU A O 1
ATOM 668 N N . LEU A 1 87 ? -5.208 7.692 -7.170 1.00 88.56 87 LEU A N 1
ATOM 669 C CA . LEU A 1 87 ? -6.340 6.917 -6.645 1.00 88.56 87 LEU A CA 1
ATOM 670 C C . LEU A 1 87 ? -6.982 6.064 -7.737 1.00 88.56 87 LEU A C 1
ATOM 672 O O . LEU A 1 87 ? -7.354 4.928 -7.455 1.00 88.56 87 LEU A O 1
ATOM 676 N N . THR A 1 88 ? -7.082 6.577 -8.966 1.00 89.38 88 THR A N 1
ATOM 677 C CA . THR A 1 88 ? -7.568 5.800 -10.115 1.00 89.38 88 THR A CA 1
ATOM 678 C C . THR A 1 88 ? -6.631 4.628 -10.398 1.00 89.38 88 THR A C 1
ATOM 680 O O . THR A 1 88 ? -7.080 3.488 -10.477 1.00 89.38 88 THR A O 1
ATOM 683 N N . SER A 1 89 ? -5.319 4.875 -10.422 1.00 90.38 89 SER A N 1
ATOM 684 C CA . SER A 1 89 ? -4.307 3.820 -10.570 1.00 90.38 89 SER A CA 1
ATOM 685 C C . SER A 1 89 ? -4.321 2.805 -9.421 1.00 90.38 89 SER A C 1
ATOM 687 O O . SER A 1 89 ? -4.009 1.638 -9.620 1.00 90.38 89 SER A O 1
ATOM 689 N N . LEU A 1 90 ? -4.736 3.194 -8.214 1.00 92.00 90 LEU A N 1
ATOM 690 C CA . LEU A 1 90 ? -4.896 2.259 -7.097 1.00 92.00 90 LEU A CA 1
ATOM 691 C C . LEU A 1 90 ? -6.146 1.370 -7.224 1.00 92.00 90 LEU A C 1
ATOM 693 O O . LEU A 1 90 ? -6.216 0.310 -6.602 1.00 92.00 90 LEU A O 1
ATOM 697 N N . GLN A 1 91 ? -7.146 1.807 -7.989 1.00 92.31 91 GLN A N 1
ATOM 698 C CA . GLN A 1 91 ? -8.376 1.055 -8.249 1.00 92.31 91 GLN A CA 1
ATOM 699 C C . GLN A 1 91 ? -8.236 0.095 -9.435 1.00 92.31 91 GLN A C 1
ATOM 701 O O . GLN A 1 91 ? -8.993 -0.873 -9.513 1.00 92.31 91 GLN A O 1
ATOM 706 N N . ASP A 1 92 ? -7.257 0.324 -10.311 1.00 90.19 92 ASP A N 1
ATOM 707 C CA . ASP A 1 92 ? -6.933 -0.557 -11.428 1.00 90.19 92 ASP A CA 1
ATOM 708 C C . ASP A 1 92 ? -6.131 -1.798 -10.967 1.00 90.19 92 ASP A C 1
ATOM 710 O O . ASP A 1 92 ? -5.107 -1.643 -10.298 1.00 90.19 92 ASP A O 1
ATOM 714 N N . PRO A 1 93 ? -6.548 -3.036 -11.310 1.00 88.31 93 PRO A N 1
ATOM 715 C CA . PRO A 1 93 ? -5.883 -4.262 -10.860 1.00 88.31 93 PRO A CA 1
ATOM 716 C C . PRO A 1 93 ? -4.411 -4.408 -11.253 1.00 88.31 93 PRO A C 1
ATOM 718 O O . PRO A 1 93 ? -3.677 -5.111 -10.560 1.00 88.31 93 PRO A O 1
ATOM 721 N N . ALA A 1 94 ? -3.978 -3.817 -12.365 1.00 85.50 94 ALA A N 1
ATOM 722 C CA . ALA A 1 94 ? -2.593 -3.901 -12.805 1.00 85.50 94 ALA A CA 1
ATOM 723 C C . ALA A 1 94 ? -1.735 -2.845 -12.107 1.00 85.50 94 ALA A C 1
ATOM 725 O O . ALA A 1 94 ? -0.712 -3.152 -11.487 1.00 85.50 94 ALA A O 1
ATOM 726 N N . HIS A 1 95 ? -2.183 -1.594 -12.153 1.00 88.94 95 HIS A N 1
ATOM 727 C CA . HIS A 1 95 ? -1.472 -0.463 -11.574 1.00 88.94 95 HIS A CA 1
ATOM 728 C C . HIS A 1 95 ? -1.424 -0.533 -10.043 1.00 88.94 95 HIS A C 1
ATOM 730 O O . HIS A 1 95 ? -0.410 -0.163 -9.443 1.00 88.94 95 HIS A O 1
ATOM 736 N N . SER A 1 96 ? -2.449 -1.089 -9.387 1.00 91.56 96 SER A N 1
ATOM 737 C CA . SER A 1 96 ? -2.467 -1.240 -7.930 1.00 91.56 96 SER A CA 1
ATOM 738 C C . SER A 1 96 ? -1.322 -2.122 -7.431 1.00 91.56 96 SER A C 1
ATOM 740 O O . SER A 1 96 ? -0.726 -1.831 -6.395 1.00 91.56 96 SER A O 1
ATOM 742 N N . ARG A 1 97 ? -0.954 -3.168 -8.183 1.00 90.31 97 ARG A N 1
ATOM 743 C CA . ARG A 1 97 ? 0.140 -4.092 -7.831 1.00 90.31 97 ARG A CA 1
ATOM 744 C C . ARG A 1 97 ? 1.508 -3.429 -7.956 1.00 90.31 97 ARG A C 1
ATOM 746 O O . ARG A 1 97 ? 2.399 -3.719 -7.151 1.00 90.31 97 ARG A O 1
ATOM 753 N N . LEU A 1 98 ? 1.660 -2.525 -8.925 1.00 90.00 98 LEU A N 1
ATOM 754 C CA . LEU A 1 98 ? 2.850 -1.690 -9.090 1.00 90.00 98 LEU A CA 1
ATOM 755 C C . LEU A 1 98 ? 2.964 -0.658 -7.962 1.00 90.00 98 LEU A C 1
ATOM 757 O O . LEU A 1 98 ? 4.040 -0.501 -7.385 1.00 90.00 98 LEU A O 1
ATOM 761 N N . LEU A 1 99 ? 1.852 -0.027 -7.568 1.00 91.88 99 LEU A N 1
ATOM 762 C CA . LEU A 1 99 ? 1.823 0.870 -6.407 1.00 91.88 99 LEU A CA 1
ATOM 763 C C . LEU A 1 99 ? 2.138 0.131 -5.102 1.00 91.88 99 LEU A C 1
ATOM 765 O O . LEU A 1 99 ? 2.917 0.637 -4.297 1.00 91.88 99 LEU A O 1
ATOM 769 N N . GLU A 1 100 ? 1.619 -1.084 -4.906 1.00 92.25 100 GLU A N 1
ATOM 770 C CA . GLU A 1 100 ? 2.000 -1.927 -3.766 1.00 92.25 100 GLU A CA 1
ATOM 771 C C . GLU A 1 100 ? 3.517 -2.204 -3.740 1.00 92.25 100 GLU A C 1
ATOM 773 O O . GLU A 1 100 ? 4.150 -2.179 -2.677 1.00 92.25 100 GLU A O 1
ATOM 778 N N . ALA A 1 101 ? 4.121 -2.448 -4.909 1.00 88.44 101 ALA A N 1
ATOM 779 C CA . ALA A 1 101 ? 5.561 -2.654 -5.036 1.00 88.44 101 ALA A CA 1
ATOM 780 C C . ALA A 1 101 ? 6.346 -1.403 -4.628 1.00 88.44 101 ALA A C 1
ATOM 782 O O . ALA A 1 101 ? 7.264 -1.491 -3.809 1.00 88.44 101 ALA A O 1
ATOM 783 N N . ALA A 1 102 ? 5.930 -0.234 -5.122 1.00 90.31 102 ALA A N 1
ATOM 784 C CA . ALA A 1 102 ? 6.531 1.044 -4.762 1.00 90.31 102 ALA A CA 1
ATOM 785 C C . ALA A 1 102 ? 6.413 1.319 -3.253 1.00 90.31 102 ALA A C 1
ATOM 787 O O . ALA A 1 102 ? 7.416 1.598 -2.600 1.00 90.31 102 ALA A O 1
ATOM 788 N N . MET A 1 103 ? 5.225 1.151 -2.659 1.00 91.88 103 MET A N 1
ATOM 789 C CA . MET A 1 103 ? 4.995 1.335 -1.215 1.00 91.88 103 MET A CA 1
ATOM 790 C C . MET A 1 103 ? 5.873 0.420 -0.349 1.00 91.88 103 MET A C 1
ATOM 792 O O . MET A 1 103 ? 6.284 0.804 0.744 1.00 91.88 103 MET A O 1
ATOM 796 N N . THR A 1 104 ? 6.199 -0.778 -0.840 1.00 87.75 104 THR A N 1
ATOM 797 C CA . THR A 1 104 ? 7.122 -1.699 -0.157 1.00 87.75 104 THR A CA 1
ATOM 798 C C . THR A 1 104 ? 8.553 -1.165 -0.123 1.00 87.75 104 THR A C 1
ATOM 800 O O . THR A 1 104 ? 9.301 -1.466 0.810 1.00 87.75 104 THR A O 1
ATOM 803 N N . ALA A 1 105 ? 8.954 -0.388 -1.128 1.00 87.06 105 ALA A N 1
ATOM 804 C CA . ALA A 1 105 ? 10.312 0.122 -1.279 1.00 87.06 105 ALA A CA 1
ATOM 805 C C . ALA A 1 105 ? 10.520 1.542 -0.736 1.00 87.06 105 ALA A C 1
ATOM 807 O O . ALA A 1 105 ? 11.641 1.864 -0.340 1.00 87.06 105 ALA A O 1
ATOM 808 N N . LEU A 1 106 ? 9.471 2.368 -0.706 1.00 89.00 106 LEU A N 1
ATOM 809 C CA . LEU A 1 106 ? 9.552 3.756 -0.259 1.00 89.00 106 LEU A CA 1
ATOM 810 C C . LEU A 1 106 ? 10.066 3.883 1.183 1.00 89.00 106 LEU A C 1
ATOM 812 O O . LEU A 1 106 ? 9.807 3.059 2.068 1.00 89.00 106 LEU A O 1
ATOM 816 N N . ASP A 1 107 ? 10.799 4.967 1.412 1.00 88.44 107 ASP A N 1
ATOM 817 C CA . ASP A 1 107 ? 11.227 5.407 2.729 1.00 88.44 107 ASP A CA 1
ATOM 818 C C . ASP A 1 107 ? 10.076 6.124 3.471 1.00 88.44 107 ASP A C 1
ATOM 820 O O . ASP A 1 107 ? 9.056 6.477 2.868 1.00 88.44 107 ASP A O 1
ATOM 824 N N . PRO A 1 108 ? 10.185 6.346 4.797 1.00 92.00 108 PRO A N 1
ATOM 825 C CA . PRO A 1 108 ? 9.121 7.004 5.553 1.00 92.00 108 PRO A CA 1
ATOM 826 C C . PRO A 1 108 ? 8.699 8.381 5.001 1.00 92.00 108 PRO A C 1
ATOM 828 O O . PRO A 1 108 ? 7.498 8.648 4.983 1.00 92.00 108 PRO A O 1
ATOM 831 N N . PRO A 1 109 ? 9.612 9.263 4.535 1.00 93.00 109 PRO A N 1
ATOM 832 C CA . PRO A 1 109 ? 9.231 10.488 3.830 1.00 93.00 109 PRO A CA 1
ATOM 833 C C . PRO A 1 109 ? 8.388 10.237 2.572 1.00 93.00 109 PRO A C 1
ATOM 835 O O . PRO A 1 109 ? 7.333 10.852 2.438 1.00 93.00 109 PRO A O 1
ATOM 838 N N . GLY A 1 110 ? 8.789 9.306 1.698 1.00 91.75 110 GLY A N 1
ATOM 839 C CA . GLY A 1 110 ? 8.035 8.986 0.485 1.00 91.75 110 GLY A CA 1
ATOM 840 C C . GLY A 1 110 ? 6.645 8.411 0.772 1.00 91.75 110 GLY A C 1
ATOM 841 O O . GLY A 1 110 ? 5.676 8.769 0.105 1.00 91.75 110 GLY A O 1
ATOM 842 N N . LEU A 1 111 ? 6.508 7.577 1.809 1.00 94.25 111 LEU A N 1
ATOM 843 C CA . LEU A 1 111 ? 5.199 7.071 2.243 1.00 94.25 111 LEU A CA 1
ATOM 844 C C . LEU A 1 111 ? 4.285 8.181 2.776 1.00 94.25 111 LEU A C 1
ATOM 846 O O . LEU A 1 111 ? 3.086 8.158 2.503 1.00 94.25 111 LEU A O 1
ATOM 850 N N . ARG A 1 112 ? 4.831 9.166 3.505 1.00 96.12 112 ARG A N 1
ATOM 851 C CA . ARG A 1 112 ? 4.062 10.338 3.962 1.00 96.12 112 ARG A CA 1
ATOM 852 C C . ARG A 1 112 ? 3.571 11.179 2.798 1.00 96.12 112 ARG A C 1
ATOM 854 O O . ARG A 1 112 ? 2.414 11.585 2.804 1.00 96.12 112 ARG A O 1
ATOM 861 N N . GLU A 1 113 ? 4.443 11.448 1.831 1.00 93.94 113 GLU A N 1
ATOM 862 C CA . GLU A 1 113 ? 4.101 12.222 0.638 1.00 93.94 113 GLU A CA 1
ATOM 863 C C . GLU A 1 113 ? 2.985 11.533 -0.152 1.00 93.94 113 GLU A C 1
ATOM 865 O O . GLU A 1 113 ? 1.958 12.151 -0.430 1.00 93.94 113 GLU A O 1
ATOM 870 N N . LEU A 1 114 ? 3.135 10.229 -0.414 1.00 92.88 114 LEU A N 1
ATOM 871 C CA . LEU A 1 114 ? 2.121 9.435 -1.103 1.00 92.88 114 LEU A CA 1
ATOM 872 C C . LEU A 1 114 ? 0.789 9.449 -0.342 1.00 92.88 114 LEU A C 1
ATOM 874 O O . LEU A 1 114 ? -0.263 9.679 -0.938 1.00 92.88 114 LEU A O 1
ATOM 878 N N . PHE A 1 115 ? 0.821 9.220 0.973 1.00 95.62 115 PHE A N 1
ATOM 879 C CA . PHE A 1 115 ? -0.387 9.187 1.793 1.00 95.62 115 PHE A CA 1
ATOM 880 C C . PHE A 1 115 ? -1.104 10.541 1.813 1.00 95.62 115 PHE A C 1
ATOM 882 O O . PHE A 1 115 ? -2.278 10.624 1.447 1.00 95.62 115 PHE A O 1
ATOM 889 N N . ARG A 1 116 ? -0.403 11.608 2.208 1.00 94.94 116 ARG A N 1
ATOM 890 C CA . ARG A 1 116 ? -0.998 12.940 2.388 1.00 94.94 116 ARG A CA 1
ATOM 891 C C . ARG A 1 116 ? -1.399 13.578 1.062 1.00 94.94 116 ARG A C 1
ATOM 893 O O . ARG A 1 116 ? -2.371 14.323 1.034 1.00 94.94 116 ARG A O 1
ATOM 900 N N . GLY A 1 117 ? -0.680 13.280 -0.020 1.00 91.12 117 GLY A N 1
ATOM 901 C CA . GLY A 1 117 ? -0.975 13.813 -1.347 1.00 91.12 117 GLY A CA 1
ATOM 902 C C . GLY A 1 117 ? -2.153 13.135 -2.048 1.00 91.12 117 GLY A C 1
ATOM 903 O O . GLY A 1 117 ? -2.773 13.757 -2.913 1.00 91.12 117 GLY A O 1
ATOM 904 N N . HIS A 1 118 ? -2.456 11.870 -1.725 1.00 91.12 118 HIS A N 1
ATOM 905 C CA . HIS A 1 118 ? -3.374 11.068 -2.546 1.00 91.12 118 HIS A CA 1
ATOM 906 C C . HIS A 1 118 ? -4.425 10.269 -1.772 1.00 91.12 118 HIS A C 1
ATOM 908 O O . HIS A 1 118 ? -5.540 10.132 -2.261 1.00 91.12 118 HIS A O 1
ATOM 914 N N . LEU A 1 119 ? -4.103 9.730 -0.595 1.00 93.56 119 LEU A N 1
ATOM 915 C CA . LEU A 1 119 ? -4.997 8.822 0.138 1.00 93.56 119 LEU A CA 1
ATOM 916 C C . LEU A 1 119 ? -5.799 9.517 1.236 1.00 93.56 119 LEU A C 1
ATOM 918 O O . LEU A 1 119 ? -6.933 9.119 1.505 1.00 93.56 119 LEU A O 1
ATOM 922 N N . ARG A 1 120 ? -5.220 10.545 1.864 1.00 94.50 120 ARG A N 1
ATOM 923 C CA . ARG A 1 120 ? -5.868 11.299 2.940 1.00 94.50 120 ARG A CA 1
ATOM 924 C C . ARG A 1 120 ? -7.200 11.888 2.463 1.00 94.50 120 ARG A C 1
ATOM 926 O O . ARG A 1 120 ? -7.290 12.435 1.364 1.00 94.50 120 ARG A O 1
ATOM 933 N N . GLY A 1 121 ? -8.233 11.754 3.288 1.00 94.19 121 GLY A N 1
ATOM 934 C CA . GLY A 1 121 ? -9.611 12.154 2.991 1.00 94.19 121 GLY A CA 1
ATOM 935 C C . GLY A 1 121 ? -10.404 11.158 2.134 1.00 94.19 121 GLY A C 1
ATOM 936 O O . GLY A 1 121 ? -11.583 11.391 1.879 1.00 94.19 121 GLY A O 1
ATOM 937 N N . HIS A 1 122 ? -9.786 10.062 1.682 1.00 94.69 122 HIS A N 1
ATOM 938 C CA . HIS A 1 122 ? -10.398 9.076 0.788 1.00 94.69 122 HIS A CA 1
ATOM 939 C C . HIS A 1 122 ? -10.381 7.647 1.360 1.00 94.69 122 HIS A C 1
ATOM 941 O O . HIS A 1 122 ? -10.796 6.703 0.680 1.00 94.69 122 HIS A O 1
ATOM 947 N N . LEU A 1 123 ? -9.929 7.446 2.603 1.00 96.25 123 LEU A N 1
ATOM 948 C CA . LEU A 1 123 ? -9.621 6.122 3.150 1.00 96.25 123 LEU A CA 1
ATOM 949 C C . LEU A 1 123 ? -10.835 5.219 3.274 1.00 96.25 123 LEU A C 1
ATOM 951 O O . LEU A 1 123 ? -10.717 4.025 3.021 1.00 96.25 123 LEU A O 1
ATOM 955 N N . ARG A 1 124 ? -12.009 5.769 3.592 1.00 95.31 124 ARG A N 1
ATOM 956 C CA . ARG A 1 124 ? -13.258 4.996 3.616 1.00 95.31 124 ARG A CA 1
ATOM 957 C C . ARG A 1 124 ? -13.535 4.347 2.259 1.00 95.31 124 ARG A C 1
ATOM 959 O O . ARG A 1 124 ? -13.835 3.156 2.203 1.00 95.31 124 ARG A O 1
ATOM 966 N N . GLY A 1 125 ? -13.398 5.110 1.173 1.00 94.44 125 GLY A N 1
ATOM 967 C CA . GLY A 1 125 ? -13.579 4.618 -0.193 1.00 94.44 125 GLY A CA 1
ATOM 968 C C . GLY A 1 125 ? -12.505 3.603 -0.578 1.00 94.44 125 GLY A C 1
ATOM 969 O O . GLY A 1 125 ? -12.833 2.509 -1.028 1.00 94.44 125 GLY A O 1
ATOM 970 N N . VAL A 1 126 ? -11.235 3.924 -0.314 1.00 96.56 126 VAL A N 1
ATOM 971 C CA . VAL A 1 126 ? -10.087 3.052 -0.617 1.00 96.56 126 VAL A CA 1
ATOM 972 C C . VAL A 1 126 ? -10.177 1.718 0.128 1.00 96.56 126 VAL A C 1
ATOM 974 O O . VAL A 1 126 ? -10.066 0.660 -0.488 1.00 96.56 126 VAL A O 1
ATOM 977 N N . ALA A 1 127 ? -10.423 1.746 1.440 1.00 97.19 127 ALA A N 1
ATOM 978 C CA . ALA A 1 127 ? -10.533 0.556 2.282 1.00 97.19 127 ALA A CA 1
ATOM 979 C C . ALA A 1 127 ? -11.702 -0.347 1.879 1.00 97.19 127 ALA A C 1
ATOM 981 O O . ALA A 1 127 ? -11.657 -1.554 2.100 1.00 97.19 127 ALA A O 1
ATOM 982 N N . SER A 1 128 ? -12.739 0.240 1.286 1.00 96.00 128 SER A N 1
ATOM 983 C CA . SER A 1 128 ? -13.971 -0.443 0.912 1.00 96.00 128 SER A CA 1
ATOM 984 C C . SER A 1 128 ? -14.028 -0.858 -0.564 1.00 96.00 128 SER A C 1
ATOM 986 O O . SER A 1 128 ? -15.060 -1.362 -1.010 1.00 96.00 128 SER A O 1
ATOM 988 N N . HIS A 1 129 ? -12.969 -0.592 -1.331 1.00 96.31 129 HIS A N 1
ATOM 989 C CA . HIS A 1 129 ? -12.889 -0.877 -2.761 1.00 96.31 129 HIS A CA 1
ATOM 990 C C . HIS A 1 129 ? -12.233 -2.249 -3.007 1.00 96.31 129 HIS A C 1
ATOM 992 O O . HIS A 1 129 ? -11.187 -2.520 -2.412 1.00 96.31 129 HIS A O 1
ATOM 998 N N . PRO A 1 130 ? -12.740 -3.091 -3.932 1.00 95.19 130 PRO A N 1
ATOM 999 C CA . PRO A 1 130 ? -12.272 -4.473 -4.122 1.00 95.19 130 PRO A CA 1
ATOM 1000 C C . PRO A 1 130 ? -10.787 -4.610 -4.498 1.00 95.19 130 PRO A C 1
ATOM 1002 O O . PRO A 1 130 ? -10.172 -5.617 -4.169 1.00 95.19 130 PRO A O 1
ATOM 1005 N N . VAL A 1 131 ? -10.207 -3.598 -5.150 1.00 95.25 131 VAL A N 1
ATOM 1006 C CA . VAL A 1 131 ? -8.780 -3.560 -5.535 1.00 95.25 131 VAL A CA 1
ATOM 1007 C C . VAL A 1 131 ? -7.955 -2.682 -4.583 1.00 95.25 131 VAL A C 1
ATOM 1009 O O . VAL A 1 131 ? -7.073 -3.175 -3.884 1.00 95.25 131 VAL A O 1
ATOM 1012 N N . ALA A 1 132 ? -8.276 -1.386 -4.502 1.00 95.94 132 ALA A N 1
ATOM 1013 C CA . ALA A 1 132 ? -7.509 -0.400 -3.739 1.00 95.94 132 ALA A CA 1
ATOM 1014 C C . ALA A 1 132 ? -7.306 -0.707 -2.240 1.00 95.94 132 ALA A C 1
ATOM 1016 O O . ALA A 1 132 ? -6.320 -0.245 -1.658 1.00 95.94 132 ALA A O 1
ATOM 1017 N N . ASN A 1 133 ? -8.160 -1.531 -1.617 1.00 97.25 133 ASN A N 1
ATOM 1018 C CA . ASN A 1 133 ? -7.975 -1.954 -0.225 1.00 97.25 133 ASN A CA 1
ATOM 1019 C C . ASN A 1 133 ? -6.623 -2.663 0.004 1.00 97.25 133 ASN A C 1
ATOM 1021 O O . ASN A 1 133 ? -6.043 -2.544 1.084 1.00 97.25 133 ASN A O 1
ATOM 1025 N N . HIS A 1 134 ? -6.095 -3.366 -1.004 1.00 95.88 134 HIS A N 1
ATOM 1026 C CA . HIS A 1 134 ? -4.792 -4.030 -0.926 1.00 95.88 134 HIS A CA 1
ATOM 1027 C C . HIS A 1 134 ? -3.639 -3.027 -0.878 1.00 95.88 134 HIS A C 1
ATOM 1029 O O . HIS A 1 134 ? -2.692 -3.208 -0.115 1.00 95.88 134 HIS A O 1
ATOM 1035 N N . GLY A 1 135 ? -3.755 -1.925 -1.621 1.00 95.81 135 GLY A N 1
ATOM 1036 C CA . GLY A 1 135 ? -2.809 -0.816 -1.557 1.00 95.81 135 GLY A CA 1
ATOM 1037 C C . GLY A 1 135 ? -2.758 -0.173 -0.172 1.00 95.81 135 GLY A C 1
ATOM 1038 O O . GLY A 1 135 ? -1.677 0.068 0.358 1.00 95.81 135 GLY A O 1
ATOM 1039 N N . LEU A 1 136 ? -3.916 0.030 0.466 1.00 97.44 136 LEU A N 1
ATOM 1040 C CA . LEU A 1 136 ? -3.966 0.542 1.838 1.00 97.44 136 LEU A CA 1
ATOM 1041 C C . LEU A 1 136 ? -3.334 -0.429 2.845 1.00 97.44 136 LEU A C 1
ATOM 1043 O O . LEU A 1 136 ? -2.565 0.003 3.700 1.00 97.44 136 LEU A O 1
ATOM 1047 N N . GLN A 1 137 ? -3.617 -1.731 2.733 1.00 97.62 137 GLN A N 1
ATOM 1048 C CA . GLN A 1 137 ? -2.964 -2.750 3.565 1.00 97.62 137 GLN A CA 1
ATOM 1049 C C . GLN A 1 137 ? -1.444 -2.704 3.394 1.00 97.62 137 GLN A C 1
ATOM 1051 O O . GLN A 1 137 ? -0.710 -2.677 4.379 1.00 97.62 137 GLN A O 1
ATOM 1056 N N . ARG A 1 138 ? -0.975 -2.593 2.147 1.00 95.69 138 ARG A N 1
ATOM 1057 C CA . ARG A 1 138 ? 0.452 -2.505 1.844 1.00 95.69 138 ARG A CA 1
ATOM 1058 C C . ARG A 1 138 ? 1.110 -1.260 2.418 1.00 95.69 138 ARG A C 1
ATOM 1060 O O . ARG A 1 138 ? 2.218 -1.336 2.945 1.00 95.69 138 ARG A O 1
ATOM 1067 N N . LEU A 1 139 ? 0.440 -0.116 2.321 1.00 96.62 139 LEU A N 1
ATOM 1068 C CA . LEU A 1 139 ? 0.901 1.113 2.950 1.00 96.62 139 LEU A CA 1
ATOM 1069 C C . LEU A 1 139 ? 1.004 0.920 4.466 1.00 96.62 139 LEU A C 1
ATOM 1071 O O . LEU A 1 139 ? 2.042 1.219 5.052 1.00 96.62 139 LEU A O 1
ATOM 1075 N N . LEU A 1 140 ? -0.030 0.354 5.091 1.00 97.19 140 LEU A N 1
ATOM 1076 C CA . LEU A 1 140 ? -0.058 0.074 6.523 1.00 97.19 140 LEU A CA 1
ATOM 1077 C C . LEU A 1 140 ? 1.015 -0.916 6.970 1.00 97.19 140 LEU A C 1
ATOM 1079 O O . LEU A 1 140 ? 1.463 -0.797 8.102 1.00 97.19 140 LEU A O 1
ATOM 1083 N N . ASP A 1 141 ? 1.491 -1.832 6.127 1.00 95.25 141 ASP A N 1
ATOM 1084 C CA . ASP A 1 141 ? 2.600 -2.740 6.457 1.00 95.25 141 ASP A CA 1
ATOM 1085 C C . ASP A 1 141 ? 3.945 -2.015 6.640 1.00 95.25 141 ASP A C 1
ATOM 1087 O O . ASP A 1 141 ? 4.836 -2.504 7.344 1.00 95.25 141 ASP A O 1
ATOM 1091 N N . HIS A 1 142 ? 4.100 -0.830 6.045 1.00 93.50 142 HIS A N 1
ATOM 1092 C CA . HIS A 1 142 ? 5.365 -0.088 6.019 1.00 93.50 142 HIS A CA 1
ATOM 1093 C C . HIS A 1 142 ? 5.279 1.340 6.568 1.00 93.50 142 HIS A C 1
ATOM 1095 O O . HIS A 1 142 ? 6.318 1.976 6.752 1.00 93.50 142 HIS A O 1
ATOM 1101 N N . ALA A 1 143 ? 4.074 1.827 6.864 1.00 95.94 143 ALA A N 1
ATOM 1102 C CA . ALA A 1 143 ? 3.823 3.195 7.290 1.00 95.94 143 ALA A CA 1
ATOM 1103 C C . ALA A 1 143 ? 4.543 3.561 8.607 1.00 95.94 143 ALA A C 1
ATOM 1105 O O . ALA A 1 143 ? 4.578 2.750 9.550 1.00 95.94 143 ALA A O 1
ATOM 1106 N N . PRO A 1 144 ? 5.097 4.787 8.699 1.00 96.31 144 PRO A N 1
ATOM 1107 C CA . PRO A 1 144 ? 5.558 5.346 9.966 1.00 96.31 144 PRO A CA 1
ATOM 1108 C C . PRO A 1 144 ? 4.379 5.645 10.906 1.00 96.31 144 PRO A C 1
ATOM 1110 O O . PRO A 1 144 ? 3.239 5.742 10.457 1.00 96.31 144 PRO A O 1
ATOM 1113 N N . GLU A 1 145 ? 4.665 5.791 12.204 1.00 96.88 145 GLU A N 1
ATOM 1114 C CA . GLU A 1 145 ? 3.654 5.968 13.266 1.00 96.88 145 GLU A CA 1
ATOM 1115 C C . GLU A 1 145 ? 2.658 7.096 12.948 1.00 96.88 145 GLU A C 1
ATOM 1117 O O . GLU A 1 145 ? 1.456 6.869 13.020 1.00 96.88 145 GLU A O 1
ATOM 1122 N N . ASP A 1 146 ? 3.142 8.253 12.483 1.00 97.19 146 ASP A N 1
ATOM 1123 C CA . ASP A 1 146 ? 2.311 9.425 12.179 1.00 97.19 146 ASP A CA 1
ATOM 1124 C C . ASP A 1 146 ? 1.298 9.178 11.049 1.00 97.19 146 ASP A C 1
ATOM 1126 O O . ASP A 1 146 ? 0.167 9.650 11.102 1.00 97.19 146 ASP A O 1
ATOM 1130 N N . VAL A 1 147 ? 1.666 8.381 10.042 1.00 97.81 147 VAL A N 1
ATOM 1131 C CA . VAL A 1 147 ? 0.736 8.008 8.965 1.00 97.81 147 VAL A CA 1
ATOM 1132 C C . VAL A 1 147 ? -0.318 7.027 9.474 1.00 97.81 147 VAL A C 1
ATOM 1134 O O . VAL A 1 147 ? -1.478 7.122 9.088 1.00 97.81 147 VAL A O 1
ATOM 1137 N N . VAL A 1 148 ? 0.062 6.085 10.341 1.00 97.56 148 VAL A N 1
ATOM 1138 C CA . VAL A 1 148 ? -0.887 5.116 10.915 1.00 97.56 148 VAL A CA 1
ATOM 1139 C C . VAL A 1 148 ? -1.887 5.821 11.833 1.00 97.56 148 VAL A C 1
ATOM 1141 O O . VAL A 1 148 ? -3.069 5.496 11.790 1.00 97.56 148 VAL A O 1
ATOM 1144 N N . GLU A 1 149 ? -1.439 6.804 12.612 1.00 97.25 149 GLU A N 1
ATOM 1145 C CA . GLU A 1 149 ? -2.301 7.659 13.434 1.00 97.25 149 GLU A CA 1
ATOM 1146 C C . GLU A 1 149 ? -3.321 8.428 12.576 1.00 97.25 149 GLU A C 1
ATOM 1148 O O . GLU A 1 149 ? -4.521 8.377 12.846 1.00 97.25 149 GLU A O 1
ATOM 1153 N N . GLU A 1 150 ? -2.879 9.063 11.482 1.00 97.50 150 GLU A N 1
ATOM 1154 C CA . GLU A 1 150 ? -3.784 9.737 10.539 1.00 97.50 150 GLU A CA 1
ATOM 1155 C C . GLU A 1 150 ? -4.793 8.758 9.908 1.00 97.50 150 GLU A C 1
ATOM 1157 O O . GLU A 1 150 ? -5.978 9.080 9.801 1.00 97.50 150 GLU A O 1
ATOM 1162 N N . VAL A 1 151 ? -4.354 7.545 9.540 1.00 97.31 151 VAL A N 1
ATOM 1163 C CA . VAL A 1 151 ? -5.254 6.497 9.032 1.00 97.31 151 VAL A CA 1
ATOM 1164 C C . VAL A 1 151 ? -6.287 6.101 10.082 1.00 97.31 151 VAL A C 1
ATOM 1166 O O . VAL A 1 151 ? -7.456 5.956 9.740 1.00 97.31 151 VAL A O 1
ATOM 1169 N N . LEU A 1 152 ? -5.893 5.911 11.342 1.00 95.25 152 LEU A N 1
ATOM 1170 C CA . LEU A 1 152 ? -6.815 5.522 12.413 1.00 95.25 152 LEU A CA 1
ATOM 1171 C C . LEU A 1 152 ? -7.848 6.606 12.706 1.00 95.25 152 LEU A C 1
ATOM 1173 O O . LEU A 1 152 ? -9.024 6.285 12.867 1.00 95.25 152 LEU A O 1
ATOM 1177 N N . SER A 1 153 ? -7.424 7.868 12.714 1.00 95.38 153 SER A N 1
ATOM 1178 C CA . SER A 1 153 ? -8.306 9.015 12.931 1.00 95.38 153 SER A CA 1
ATOM 1179 C C . SER A 1 153 ? -9.396 9.116 11.857 1.00 95.38 153 SER A C 1
ATOM 1181 O O . SER A 1 153 ? -10.566 9.342 12.167 1.00 95.38 153 SER A O 1
ATOM 1183 N N . GLU A 1 154 ? -9.039 8.888 10.591 1.00 95.81 154 GLU A N 1
ATOM 1184 C CA . GLU A 1 154 ? -9.979 8.978 9.470 1.00 95.81 154 GLU A CA 1
ATOM 1185 C C . GLU A 1 154 ? -10.796 7.689 9.265 1.00 95.81 154 GLU A C 1
ATOM 1187 O O . GLU A 1 154 ? -12.011 7.743 9.068 1.00 95.81 154 GLU A O 1
ATOM 1192 N N . LEU A 1 155 ? -10.147 6.522 9.284 1.00 95.38 155 LEU A N 1
ATOM 1193 C CA . LEU A 1 155 ? -10.775 5.244 8.94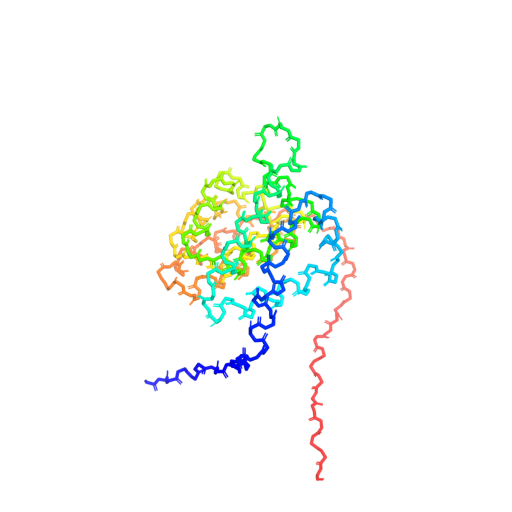5 1.00 95.38 155 LEU A CA 1
ATOM 1194 C C . LEU A 1 155 ? -11.439 4.565 10.144 1.00 95.38 155 LEU A C 1
ATOM 1196 O O . LEU A 1 155 ? -12.424 3.860 9.942 1.00 95.38 155 LEU A O 1
ATOM 1200 N N . GLY A 1 156 ? -10.935 4.763 11.365 1.00 92.81 156 GLY A N 1
ATOM 1201 C CA . GLY A 1 156 ? -11.451 4.145 12.593 1.00 92.81 156 GLY A CA 1
ATOM 1202 C C . GLY A 1 156 ? -12.978 4.235 12.731 1.00 92.81 156 GLY A C 1
ATOM 1203 O O . GLY A 1 156 ? -13.621 3.184 12.801 1.00 92.81 156 GLY A O 1
ATOM 1204 N N . PRO A 1 157 ? -13.578 5.441 12.646 1.00 91.69 157 PRO A N 1
ATOM 1205 C CA . PRO A 1 157 ? -15.032 5.627 12.697 1.00 91.69 157 PRO A CA 1
ATOM 1206 C C . PRO A 1 157 ? -15.814 4.967 11.550 1.00 91.69 157 PRO A C 1
ATOM 1208 O O . PRO A 1 157 ? -17.031 4.839 11.631 1.00 91.69 157 PRO A O 1
ATOM 1211 N N . ALA A 1 158 ? -15.143 4.585 10.462 1.00 92.50 158 ALA A N 1
ATOM 1212 C CA . ALA A 1 158 ? -15.748 4.044 9.247 1.00 92.50 158 ALA A CA 1
ATOM 1213 C C . ALA A 1 158 ? -15.384 2.569 8.984 1.00 92.50 158 ALA A C 1
ATOM 1215 O O . ALA A 1 158 ? -15.707 2.044 7.918 1.00 92.50 158 ALA A O 1
ATOM 1216 N N . LEU A 1 159 ? -14.730 1.887 9.934 1.00 91.19 159 LEU A N 1
ATOM 1217 C CA . LEU A 1 159 ? -14.243 0.508 9.778 1.00 91.19 159 LEU A CA 1
ATOM 1218 C C . LEU A 1 159 ? -15.349 -0.536 9.557 1.00 91.19 159 LEU A C 1
ATOM 1220 O O . LEU A 1 159 ? -15.076 -1.599 8.993 1.00 91.19 159 LEU A O 1
ATOM 1224 N N . GLU A 1 160 ? -16.587 -0.238 9.954 1.00 90.69 160 GLU A N 1
ATOM 1225 C CA . GLU A 1 160 ? -17.754 -1.094 9.703 1.00 90.69 160 GLU A CA 1
ATOM 1226 C C . GLU A 1 160 ? -17.949 -1.397 8.213 1.00 90.69 160 GLU A C 1
ATOM 1228 O O . GLU A 1 160 ? -18.260 -2.528 7.842 1.00 90.69 160 GLU A O 1
ATOM 1233 N N . GLU A 1 161 ? -17.736 -0.412 7.337 1.00 91.75 161 GLU A N 1
ATOM 1234 C CA . GLU A 1 161 ? -18.028 -0.560 5.911 1.00 91.75 161 GLU A CA 1
ATOM 1235 C C . GLU A 1 161 ? -17.036 -1.476 5.171 1.00 91.75 161 GLU A C 1
ATOM 1237 O O . GLU A 1 161 ? -17.502 -2.399 4.492 1.00 91.75 161 GLU A O 1
ATOM 1242 N N . PRO A 1 162 ? -15.702 -1.325 5.318 1.00 92.44 162 PRO A N 1
ATOM 1243 C CA . PRO A 1 162 ? -14.743 -2.297 4.795 1.00 92.44 162 PRO A CA 1
ATOM 1244 C C . PRO A 1 162 ? -15.019 -3.724 5.283 1.00 92.44 162 PRO A C 1
ATOM 1246 O O . PRO A 1 162 ? -14.950 -4.672 4.500 1.00 92.44 162 PRO A O 1
ATOM 1249 N N . LEU A 1 163 ? -15.378 -3.898 6.560 1.00 90.69 163 LEU A N 1
ATOM 1250 C CA . LEU A 1 163 ? -15.703 -5.214 7.117 1.00 90.69 163 LEU A CA 1
ATOM 1251 C C . LEU A 1 163 ? -16.978 -5.800 6.505 1.00 90.69 163 LEU A C 1
ATOM 1253 O O . LEU A 1 163 ? -16.969 -6.954 6.076 1.00 90.69 163 LEU A O 1
ATOM 1257 N N . ALA A 1 164 ? -18.045 -5.005 6.398 1.00 90.12 164 ALA A N 1
ATOM 1258 C CA . ALA A 1 164 ? -19.299 -5.418 5.772 1.00 90.12 164 ALA A CA 1
ATOM 1259 C C . ALA A 1 164 ? -19.123 -5.790 4.289 1.00 90.12 164 ALA A C 1
ATOM 1261 O O . ALA A 1 164 ? -19.834 -6.657 3.779 1.00 90.12 164 ALA A O 1
ATOM 1262 N N . ARG A 1 165 ? -18.151 -5.179 3.599 1.00 91.81 165 ARG A N 1
ATOM 1263 C CA . ARG A 1 165 ? -17.771 -5.514 2.215 1.00 91.81 165 ARG A CA 1
ATOM 1264 C C . ARG A 1 165 ? -16.801 -6.690 2.094 1.00 91.81 165 ARG A C 1
ATOM 1266 O O . ARG A 1 165 ? -16.416 -7.051 0.985 1.00 91.81 165 ARG A O 1
ATOM 1273 N N . GLY A 1 166 ? -16.444 -7.334 3.205 1.00 90.56 166 GLY A N 1
ATOM 1274 C CA . GLY A 1 166 ? -15.571 -8.503 3.201 1.00 90.56 166 GLY A CA 1
ATOM 1275 C C . GLY A 1 166 ? -14.102 -8.149 2.986 1.00 90.56 166 GLY A C 1
ATOM 1276 O O . GLY A 1 166 ? -13.377 -8.908 2.345 1.00 90.56 166 GLY A O 1
ATOM 1277 N N . HIS A 1 167 ? -13.643 -7.010 3.510 1.00 94.50 167 HIS A N 1
ATOM 1278 C CA . HIS A 1 167 ? -12.243 -6.575 3.450 1.00 94.50 167 HIS A CA 1
ATOM 1279 C C . HIS A 1 167 ? -11.578 -6.578 4.845 1.00 94.50 1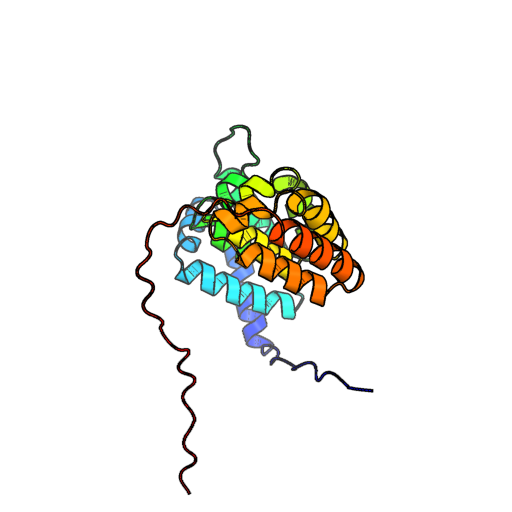67 HIS A C 1
ATOM 1281 O O . HIS A 1 167 ? -11.018 -5.565 5.273 1.00 94.50 167 HIS A O 1
ATOM 1287 N N . PRO A 1 168 ? -11.578 -7.715 5.580 1.00 92.81 168 PRO A N 1
ATOM 1288 C CA . PRO A 1 168 ? -10.977 -7.796 6.915 1.00 92.81 168 PRO A CA 1
ATOM 1289 C C . PRO A 1 168 ? -9.454 -7.609 6.897 1.00 92.81 168 PRO A C 1
ATOM 1291 O O . PRO A 1 168 ? -8.861 -7.308 7.930 1.00 92.81 168 PRO A O 1
ATOM 1294 N N . GLY A 1 169 ? -8.815 -7.749 5.730 1.00 95.12 169 GLY A N 1
ATOM 1295 C CA . GLY A 1 169 ? -7.385 -7.501 5.559 1.00 95.12 169 GLY A CA 1
ATOM 1296 C C . GLY A 1 169 ? -6.964 -6.098 6.001 1.00 95.12 169 GLY A C 1
ATOM 1297 O O . GLY A 1 169 ? -5.900 -5.944 6.589 1.00 95.12 169 GLY A O 1
ATOM 1298 N N . VAL A 1 170 ? -7.825 -5.088 5.827 1.00 95.88 170 VAL A N 1
ATOM 1299 C CA . VAL A 1 170 ? -7.554 -3.716 6.289 1.00 95.88 170 VAL A CA 1
ATOM 1300 C C . VAL A 1 170 ? -7.410 -3.663 7.813 1.00 95.88 170 VAL A C 1
ATOM 1302 O O . VAL A 1 170 ? -6.469 -3.063 8.329 1.00 95.88 170 VAL A O 1
ATOM 1305 N N . VAL A 1 171 ? -8.283 -4.363 8.541 1.00 94.00 171 VAL A N 1
ATOM 1306 C CA . VAL A 1 171 ? -8.199 -4.492 10.003 1.00 94.00 171 VAL A CA 1
ATOM 1307 C C . VAL A 1 171 ? -6.944 -5.255 10.423 1.00 94.00 171 VAL A C 1
ATOM 1309 O O . VAL A 1 171 ? -6.255 -4.841 11.356 1.00 94.00 171 VAL A O 1
ATOM 1312 N N . LEU A 1 172 ? -6.612 -6.344 9.726 1.00 95.00 172 LEU A N 1
ATOM 1313 C CA . LEU A 1 172 ? -5.392 -7.106 10.003 1.00 95.00 172 LEU A CA 1
ATOM 1314 C C . LEU A 1 172 ? -4.133 -6.256 9.795 1.00 95.00 172 LEU A C 1
ATOM 1316 O O . LEU A 1 172 ? -3.215 -6.328 10.609 1.00 95.00 172 LEU A O 1
ATOM 1320 N N . ALA A 1 173 ? -4.106 -5.415 8.760 1.00 96.62 173 ALA A N 1
ATOM 1321 C CA . ALA A 1 173 ? -2.998 -4.503 8.504 1.00 96.62 173 ALA A CA 1
ATOM 1322 C C . ALA A 1 173 ? -2.889 -3.408 9.579 1.00 96.62 173 ALA A C 1
ATOM 1324 O O . ALA A 1 173 ? -1.784 -3.116 10.036 1.00 96.62 173 ALA A O 1
ATOM 1325 N N . LEU A 1 174 ? -4.012 -2.856 10.060 1.00 95.38 174 LEU A N 1
ATOM 1326 C CA . LEU A 1 174 ? -4.019 -1.912 11.189 1.00 95.38 174 LEU A CA 1
ATOM 1327 C C . LEU A 1 174 ? -3.489 -2.549 12.476 1.00 95.38 174 LEU A C 1
ATOM 1329 O O . LEU A 1 174 ? -2.662 -1.956 13.166 1.00 95.38 174 LEU A O 1
ATOM 1333 N N . LEU A 1 175 ? -3.915 -3.777 12.779 1.00 94.31 175 LEU A N 1
ATOM 1334 C CA . LEU A 1 175 ? -3.383 -4.546 13.904 1.00 94.31 175 LEU A CA 1
ATOM 1335 C C . LEU A 1 175 ? -1.881 -4.803 13.737 1.00 94.31 175 LEU A C 1
ATOM 1337 O O . LEU A 1 175 ? -1.108 -4.588 14.670 1.00 94.31 175 LEU A O 1
ATOM 1341 N N . GLY A 1 176 ? -1.449 -5.197 12.538 1.00 95.25 176 GLY A N 1
ATOM 1342 C CA . GLY A 1 176 ? -0.038 -5.368 12.200 1.00 95.25 176 GLY A CA 1
ATOM 1343 C C . GLY A 1 176 ? 0.776 -4.086 12.392 1.00 95.25 176 GLY A C 1
ATOM 1344 O O . GLY A 1 176 ? 1.884 -4.135 12.928 1.00 95.25 176 GLY A O 1
ATOM 1345 N N . ALA A 1 177 ? 0.223 -2.933 12.017 1.00 95.19 177 ALA A N 1
ATOM 1346 C CA . ALA A 1 177 ? 0.833 -1.627 12.237 1.00 95.19 177 ALA A CA 1
ATOM 1347 C C . ALA A 1 177 ? 0.911 -1.266 13.728 1.00 95.19 177 ALA A C 1
ATOM 1349 O O . ALA A 1 177 ? 1.968 -0.848 14.201 1.00 95.19 177 ALA A O 1
ATOM 1350 N N . ALA A 1 178 ? -0.150 -1.513 14.496 1.00 92.25 178 ALA A N 1
ATOM 1351 C CA . ALA A 1 178 ? -0.183 -1.284 15.940 1.00 92.25 178 ALA A CA 1
ATOM 1352 C C . ALA A 1 178 ? 0.822 -2.160 16.709 1.00 92.25 178 ALA A C 1
ATOM 1354 O O . ALA A 1 178 ? 1.411 -1.730 17.703 1.00 92.25 178 ALA A O 1
ATOM 1355 N N . LEU A 1 179 ? 1.088 -3.381 16.236 1.00 94.50 179 LEU A N 1
ATOM 1356 C CA . LEU A 1 179 ? 2.149 -4.222 16.799 1.00 94.50 179 LEU A CA 1
ATOM 1357 C C . LEU A 1 179 ? 3.545 -3.607 16.615 1.00 94.50 179 LEU A C 1
ATOM 1359 O O . LEU A 1 179 ? 4.419 -3.837 17.449 1.00 94.50 179 LEU A O 1
ATOM 1363 N N . ARG A 1 180 ? 3.760 -2.818 15.553 1.00 94.56 180 ARG A N 1
ATOM 1364 C CA . ARG A 1 180 ? 5.022 -2.094 15.319 1.00 94.56 180 ARG A CA 1
ATOM 1365 C C . ARG A 1 180 ? 5.089 -0.755 16.053 1.00 94.56 180 ARG A C 1
ATOM 1367 O O . ARG A 1 180 ? 6.191 -0.333 16.391 1.00 94.56 180 ARG A O 1
ATOM 1374 N N . HIS A 1 181 ? 3.937 -0.141 16.327 1.00 95.00 181 HIS A N 1
ATOM 1375 C CA . HIS A 1 181 ? 3.803 1.177 16.958 1.00 95.00 181 HIS A CA 1
ATOM 1376 C C . HIS A 1 181 ? 2.982 1.075 18.257 1.00 95.00 181 HIS A C 1
ATOM 1378 O O . HIS A 1 181 ? 1.768 1.298 18.242 1.00 95.00 181 HIS A O 1
ATOM 1384 N N . PRO A 1 182 ? 3.612 0.732 19.403 1.00 91.38 182 PRO A N 1
ATOM 1385 C CA . PRO A 1 182 ? 2.905 0.406 20.645 1.00 91.38 182 PRO A CA 1
ATOM 1386 C C . PRO A 1 182 ? 1.943 1.482 21.157 1.00 91.38 182 PRO A C 1
ATOM 1388 O O . PRO A 1 182 ? 0.943 1.157 21.793 1.00 91.38 182 PRO A O 1
ATOM 1391 N N . ARG A 1 183 ? 2.215 2.757 20.857 1.00 94.50 183 ARG A N 1
ATOM 1392 C CA . ARG A 1 183 ? 1.369 3.893 21.256 1.00 94.50 183 ARG A CA 1
ATOM 1393 C C . ARG A 1 183 ? -0.036 3.831 20.658 1.00 94.50 183 ARG A C 1
ATOM 1395 O O . ARG A 1 183 ? -0.979 4.282 21.297 1.00 94.50 183 ARG A O 1
ATOM 1402 N N . LEU A 1 184 ? -0.182 3.217 19.485 1.00 93.94 184 LEU A N 1
ATOM 1403 C CA . LEU A 1 184 ? -1.446 3.151 18.751 1.00 93.94 184 LEU A CA 1
ATOM 1404 C C . LEU A 1 184 ? -2.300 1.930 19.131 1.00 93.94 184 LEU A C 1
ATOM 1406 O O . LEU A 1 184 ? -3.477 1.873 18.785 1.00 93.94 184 LEU A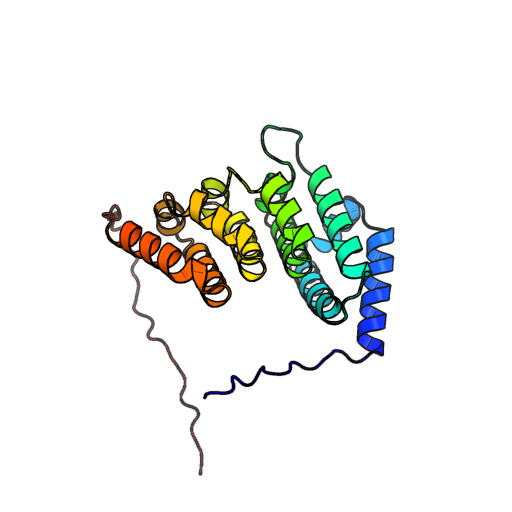 O 1
ATOM 1410 N N . GLN A 1 185 ? -1.757 0.954 19.871 1.00 93.62 185 GLN A N 1
ATOM 1411 C CA . GLN A 1 185 ? -2.463 -0.298 20.197 1.00 93.62 185 GLN A CA 1
ATOM 1412 C C . GLN A 1 185 ? -3.788 -0.070 20.923 1.00 93.62 185 GLN A C 1
ATOM 1414 O O . GLN A 1 185 ? -4.793 -0.693 20.582 1.00 93.62 185 GLN A O 1
ATOM 1419 N N . GLY A 1 186 ? -3.800 0.839 21.902 1.00 91.75 186 GLY A N 1
ATOM 1420 C CA . GLY A 1 186 ? -5.012 1.157 22.655 1.00 91.75 186 GLY A CA 1
ATOM 1421 C C . GLY A 1 186 ? -6.107 1.763 21.778 1.00 91.75 186 GLY A C 1
ATOM 1422 O O . GLY A 1 186 ? -7.283 1.453 21.959 1.00 91.75 186 GLY A O 1
ATOM 1423 N N . GLU A 1 187 ? -5.728 2.587 20.804 1.00 91.56 187 GLU A N 1
ATOM 1424 C CA . GLU A 1 187 ? -6.668 3.214 19.879 1.00 91.56 187 GLU A CA 1
ATOM 1425 C C . GLU A 1 187 ? -7.233 2.213 18.867 1.00 91.56 187 GLU A C 1
ATOM 1427 O O . GLU A 1 187 ? -8.450 2.150 18.690 1.00 91.56 187 GLU A O 1
ATOM 1432 N N . VAL A 1 188 ? -6.384 1.365 18.273 1.00 91.06 188 VAL A N 1
ATOM 1433 C CA . VAL A 1 188 ? -6.839 0.311 17.348 1.00 91.06 188 VAL A CA 1
ATOM 1434 C C . VAL A 1 188 ? -7.821 -0.632 18.035 1.00 91.06 188 VAL A C 1
ATOM 1436 O O . VAL A 1 188 ? -8.890 -0.911 17.496 1.00 91.06 188 VAL A O 1
ATOM 1439 N N . LEU A 1 189 ? -7.496 -1.099 19.245 1.00 90.25 189 LEU A N 1
ATOM 1440 C CA . LEU A 1 189 ? -8.387 -1.978 20.003 1.00 90.25 189 LEU A CA 1
ATOM 1441 C C . LEU A 1 189 ? -9.719 -1.295 20.320 1.00 90.25 189 LEU A C 1
ATOM 1443 O O . LEU A 1 189 ? -10.765 -1.924 20.180 1.00 90.25 189 LEU A O 1
ATOM 1447 N N . ARG A 1 190 ? -9.700 -0.009 20.692 1.00 90.88 190 ARG A N 1
ATOM 1448 C CA . ARG A 1 190 ? -10.922 0.760 20.964 1.00 90.88 190 ARG A CA 1
ATOM 1449 C C . ARG A 1 190 ? -11.858 0.767 19.757 1.00 90.88 190 ARG A C 1
ATOM 1451 O O . ARG A 1 190 ? -13.036 0.456 19.923 1.00 90.88 190 ARG A O 1
ATOM 1458 N N . TRP A 1 191 ? -11.343 1.067 18.566 1.00 89.69 191 TRP A N 1
ATOM 1459 C CA . TRP A 1 191 ? -12.151 1.054 17.346 1.00 89.69 191 TRP A CA 1
ATOM 1460 C C . TRP A 1 191 ? -12.706 -0.337 17.033 1.00 89.69 191 TRP A C 1
ATOM 1462 O O . TRP A 1 191 ? -13.883 -0.467 16.709 1.00 89.69 191 TRP A O 1
ATOM 1472 N N . LEU A 1 192 ? -11.909 -1.395 17.205 1.00 85.31 192 LEU A N 1
ATOM 1473 C CA . LEU A 1 192 ? -12.374 -2.766 16.966 1.00 85.31 192 LEU A CA 1
ATOM 1474 C C . LEU A 1 192 ? -13.502 -3.191 17.904 1.00 85.31 192 LEU A C 1
ATOM 1476 O O . LEU A 1 192 ? -14.451 -3.832 17.454 1.00 85.31 192 LEU A O 1
ATOM 1480 N N . PHE A 1 193 ? -13.434 -2.816 19.183 1.00 84.06 193 PHE A N 1
ATOM 1481 C CA . PHE A 1 193 ? -14.529 -3.080 20.112 1.00 84.06 193 PHE A CA 1
ATOM 1482 C C . PHE A 1 193 ? -15.788 -2.297 19.733 1.00 84.06 193 PHE A C 1
ATOM 1484 O O . PHE A 1 193 ? -16.871 -2.872 19.724 1.00 84.06 193 PHE A O 1
ATOM 1491 N N . GLN A 1 194 ? -15.662 -1.022 19.358 1.00 83.62 194 GLN A N 1
ATOM 1492 C CA . GLN A 1 194 ? -16.812 -0.202 18.954 1.00 83.62 194 GLN A CA 1
ATOM 1493 C C . GLN A 1 194 ? -17.527 -0.774 17.722 1.00 83.62 194 GLN A C 1
ATOM 1495 O O . GLN A 1 194 ? -18.743 -0.938 17.742 1.00 83.62 194 GLN A O 1
ATOM 1500 N N . VAL A 1 195 ? -16.766 -1.170 16.702 1.00 78.88 195 VAL A N 1
ATOM 1501 C CA . VAL A 1 195 ? -17.291 -1.769 15.466 1.00 78.88 195 VAL A CA 1
ATOM 1502 C C . VAL A 1 195 ? -17.890 -3.158 15.711 1.00 78.88 195 VAL A C 1
ATOM 1504 O O . VAL A 1 195 ? -18.911 -3.509 15.128 1.00 78.88 195 VAL A O 1
ATOM 1507 N N . GLY A 1 196 ? -17.292 -3.960 16.598 1.00 63.69 196 GLY A N 1
ATOM 1508 C CA . GLY A 1 196 ? -17.811 -5.284 16.960 1.00 63.69 196 GLY A CA 1
ATOM 1509 C C . GLY A 1 196 ? -19.134 -5.252 17.737 1.00 63.69 196 GLY A C 1
ATOM 1510 O O . GLY A 1 196 ? -19.845 -6.256 17.761 1.00 63.69 196 GLY A O 1
ATOM 1511 N N . HIS A 1 197 ? -19.472 -4.115 18.353 1.00 60.62 197 HIS A N 1
ATOM 1512 C CA . HIS A 1 197 ? -20.746 -3.892 19.040 1.00 60.62 197 HIS A CA 1
ATOM 1513 C C . HIS A 1 197 ? -21.837 -3.299 18.140 1.00 60.62 197 HIS A C 1
ATOM 1515 O O . HIS A 1 197 ? -23.002 -3.274 18.545 1.00 60.62 197 HIS A O 1
ATOM 1521 N N . ALA A 1 198 ? -21.500 -2.850 16.929 1.00 50.44 198 ALA A N 1
ATOM 1522 C CA . ALA A 1 198 ? -22.495 -2.413 15.966 1.00 50.44 198 ALA A CA 1
ATOM 1523 C C . ALA A 1 198 ? -23.317 -3.627 15.495 1.00 50.44 198 ALA A C 1
ATOM 1525 O O . ALA A 1 198 ? -22.744 -4.676 15.177 1.00 50.44 198 ALA A O 1
ATOM 1526 N N . PRO A 1 199 ? -24.660 -3.542 15.455 1.00 44.56 199 PRO A N 1
ATOM 1527 C CA . PRO A 1 199 ? -25.475 -4.618 14.922 1.00 44.56 199 PRO A CA 1
ATOM 1528 C C . PRO A 1 199 ? -25.167 -4.743 13.431 1.00 44.56 199 PRO A C 1
ATOM 1530 O O . PRO A 1 199 ? -25.697 -3.993 12.613 1.00 44.56 199 PRO A O 1
ATOM 1533 N N . PHE A 1 200 ? -24.299 -5.690 13.066 1.00 45.78 200 PHE A N 1
ATOM 1534 C CA . PHE A 1 200 ? -24.133 -6.090 11.675 1.00 45.78 200 PHE A CA 1
ATOM 1535 C C . PHE A 1 200 ? -25.536 -6.337 11.112 1.00 45.78 200 PHE A C 1
ATOM 1537 O O . PHE A 1 200 ? -26.274 -7.133 11.704 1.00 45.78 200 PHE A O 1
ATOM 1544 N N . PRO A 1 201 ? -25.957 -5.676 10.016 1.00 41.12 201 PRO A N 1
ATOM 1545 C CA . PRO A 1 201 ? -27.233 -5.987 9.401 1.00 41.12 201 PRO A CA 1
ATOM 1546 C C . PRO A 1 201 ? -27.145 -7.425 8.903 1.00 41.12 201 PRO A C 1
ATOM 1548 O O . PRO A 1 201 ? -26.568 -7.720 7.855 1.00 41.12 201 PRO A O 1
ATOM 1551 N N . VAL A 1 202 ? -27.690 -8.338 9.703 1.00 39.56 202 VAL A N 1
ATOM 1552 C CA . VAL A 1 202 ? -27.817 -9.749 9.383 1.00 39.56 202 VAL A CA 1
ATOM 1553 C C . VAL A 1 202 ? -28.754 -9.818 8.182 1.00 39.56 202 VAL A C 1
ATOM 1555 O O . VAL A 1 202 ? -29.972 -9.843 8.317 1.00 39.56 202 VAL A O 1
ATOM 1558 N N . ARG A 1 203 ? -28.199 -9.815 6.971 1.00 36.19 203 ARG A N 1
ATOM 1559 C CA . ARG A 1 203 ? -28.849 -10.463 5.837 1.00 36.19 203 ARG A CA 1
ATOM 1560 C C . ARG A 1 203 ? -28.292 -11.877 5.800 1.00 36.19 203 ARG A C 1
ATOM 1562 O O . ARG A 1 203 ? -27.205 -12.069 5.253 1.00 36.19 203 ARG A O 1
ATOM 1569 N N . PRO A 1 204 ? -28.993 -12.876 6.360 1.00 42.31 204 PRO A N 1
ATOM 1570 C CA . PRO A 1 204 ? -28.616 -14.251 6.130 1.00 42.31 204 PRO A CA 1
ATOM 1571 C C . PRO A 1 204 ? -28.985 -14.561 4.677 1.00 42.31 204 PRO A C 1
ATOM 1573 O O . PRO A 1 204 ? -30.085 -15.007 4.372 1.00 42.31 204 PRO A O 1
ATOM 1576 N N . ARG A 1 205 ? -28.067 -14.307 3.740 1.00 38.66 205 ARG A N 1
ATOM 1577 C CA . ARG A 1 205 ? -28.007 -15.183 2.573 1.00 38.66 205 ARG A CA 1
ATOM 1578 C C . ARG A 1 205 ? -27.472 -16.504 3.113 1.00 38.66 205 ARG A C 1
ATOM 1580 O O . ARG A 1 205 ? -26.402 -16.476 3.724 1.00 38.66 205 ARG A O 1
ATOM 1587 N N . PRO A 1 206 ? -28.177 -17.634 2.947 1.00 36.53 206 PRO A N 1
ATOM 1588 C CA . PRO A 1 206 ? -27.640 -18.927 3.325 1.00 36.53 206 PRO A CA 1
ATOM 1589 C C . PRO A 1 206 ? -26.463 -19.230 2.394 1.00 36.53 206 PRO A C 1
ATOM 1591 O O . PRO A 1 206 ? -26.602 -19.861 1.351 1.00 36.53 206 PRO A O 1
ATOM 1594 N N . LEU A 1 207 ? -25.278 -18.741 2.755 1.00 38.69 207 LEU A N 1
ATOM 1595 C CA . LEU A 1 207 ? -24.041 -19.344 2.312 1.00 38.69 207 LEU A CA 1
ATOM 1596 C C . LEU A 1 207 ? -24.050 -20.725 2.951 1.00 38.69 207 LEU A C 1
ATOM 1598 O O . LEU A 1 207 ? -23.931 -20.864 4.167 1.00 38.69 207 LEU A O 1
ATOM 1602 N N . CYS A 1 208 ? -24.250 -21.746 2.126 1.00 36.03 208 CYS A N 1
ATOM 1603 C CA . CYS A 1 208 ? -23.987 -23.124 2.490 1.00 36.03 208 CYS A CA 1
ATOM 1604 C C . CYS A 1 208 ? -22.472 -23.251 2.727 1.00 36.03 208 CYS A C 1
ATOM 1606 O O . CYS A 1 208 ? -21.715 -23.703 1.870 1.00 36.03 208 CYS A O 1
ATOM 1608 N N . VAL A 1 209 ? -22.002 -22.765 3.876 1.00 38.19 209 VAL A N 1
ATOM 1609 C CA . VAL A 1 209 ? -20.646 -22.985 4.358 1.00 38.19 209 VAL A CA 1
ATOM 1610 C C . VAL A 1 209 ? -20.656 -24.388 4.934 1.00 38.19 209 VAL A C 1
ATOM 1612 O O . VAL A 1 209 ? -21.002 -24.605 6.093 1.00 38.19 209 VAL A O 1
ATOM 1615 N N . LYS A 1 210 ? -20.293 -25.375 4.111 1.00 32.91 210 LYS A N 1
ATOM 1616 C CA . LYS A 1 210 ? -19.800 -26.626 4.681 1.00 32.91 210 LYS A CA 1
ATOM 1617 C C . LYS A 1 210 ? -18.571 -26.276 5.529 1.00 32.91 210 LYS A C 1
ATOM 1619 O O . LYS A 1 210 ? -17.672 -25.610 5.006 1.00 32.91 210 LYS A O 1
ATOM 1624 N N . PRO A 1 211 ? -18.502 -26.701 6.798 1.00 30.98 211 PRO A N 1
ATOM 1625 C CA . PRO A 1 211 ? -17.311 -26.495 7.601 1.00 30.98 211 PRO A CA 1
ATOM 1626 C C . PRO A 1 211 ? -16.171 -27.278 6.946 1.00 30.98 211 PRO A C 1
ATOM 1628 O O . PRO A 1 211 ? -16.197 -28.506 6.904 1.00 30.98 211 PRO A O 1
ATOM 1631 N N . ARG A 1 212 ? -15.177 -26.578 6.391 1.00 31.06 212 ARG A N 1
ATOM 1632 C CA . ARG A 1 212 ? -13.870 -27.191 6.148 1.00 31.06 212 ARG A CA 1
ATOM 1633 C C . ARG A 1 212 ? -13.089 -27.067 7.453 1.00 31.06 212 ARG A C 1
ATOM 1635 O O . ARG A 1 212 ? -12.770 -25.941 7.835 1.00 31.06 212 ARG A O 1
ATOM 1642 N N . PRO A 1 213 ? -12.795 -28.168 8.156 1.00 37.53 213 PRO A N 1
ATOM 1643 C CA . PRO A 1 213 ? -11.876 -28.109 9.275 1.00 37.53 213 PRO A CA 1
ATOM 1644 C C . PRO A 1 213 ? -10.484 -27.743 8.748 1.00 37.53 213 PRO A C 1
ATOM 1646 O O . PRO A 1 213 ? -10.056 -28.213 7.690 1.00 37.53 213 PRO A O 1
ATOM 1649 N N . PHE A 1 214 ? -9.781 -26.895 9.494 1.00 34.66 214 PHE A N 1
ATOM 1650 C CA . PHE A 1 214 ? -8.349 -26.670 9.342 1.00 34.66 214 PHE A CA 1
ATOM 1651 C C . PHE A 1 214 ? -7.620 -28.022 9.414 1.00 34.66 214 PHE A C 1
ATOM 1653 O O . PHE A 1 214 ? -7.418 -28.574 10.494 1.00 34.66 214 PHE A O 1
ATOM 1660 N N . HIS A 1 215 ? -7.215 -28.575 8.270 1.00 31.91 215 HIS A N 1
ATOM 1661 C CA . HIS A 1 215 ? -6.276 -29.692 8.232 1.00 31.91 215 HIS A CA 1
ATOM 1662 C C . HIS A 1 215 ? -4.850 -29.157 8.364 1.00 31.91 215 HIS A C 1
ATOM 1664 O O . HIS A 1 215 ? -4.166 -28.876 7.382 1.00 31.91 215 HIS A O 1
ATOM 1670 N N . ILE A 1 216 ? -4.394 -29.053 9.610 1.00 34.78 216 ILE A N 1
ATOM 1671 C CA . ILE A 1 216 ? -2.972 -29.107 9.940 1.00 34.78 216 ILE A CA 1
ATOM 1672 C C . ILE A 1 216 ? -2.584 -30.585 9.829 1.00 34.78 216 ILE A C 1
ATOM 1674 O O . ILE A 1 216 ? -3.028 -31.404 10.631 1.00 34.78 216 ILE A O 1
ATOM 1678 N N . LYS A 1 217 ? -1.809 -30.957 8.804 1.00 29.17 217 LYS A N 1
ATOM 1679 C CA . LYS A 1 217 ? -1.238 -32.308 8.719 1.00 29.17 217 LYS A CA 1
ATOM 1680 C C . LYS A 1 217 ? -0.206 -32.477 9.845 1.00 29.17 217 LYS A C 1
ATOM 1682 O O . LYS A 1 217 ? 0.749 -31.697 9.873 1.00 29.17 217 LYS A O 1
ATOM 1687 N N . PRO A 1 218 ? -0.318 -33.484 10.726 1.00 33.88 218 PRO A N 1
ATOM 1688 C CA . PRO A 1 218 ? 0.806 -33.876 11.559 1.00 33.88 218 PRO A CA 1
ATOM 1689 C C . PRO A 1 218 ? 1.860 -34.535 10.658 1.00 33.88 218 PRO A C 1
ATOM 1691 O O . PRO A 1 218 ? 1.559 -35.449 9.888 1.00 33.88 218 PRO A O 1
ATOM 1694 N N . ARG A 1 219 ? 3.106 -34.055 10.726 1.00 32.41 219 ARG A N 1
ATOM 1695 C CA . ARG A 1 219 ? 4.261 -34.821 10.245 1.00 32.41 219 ARG A CA 1
ATOM 1696 C C . ARG A 1 219 ? 4.342 -36.082 11.105 1.00 32.41 219 ARG A C 1
ATOM 1698 O O . ARG A 1 219 ? 4.556 -35.972 12.309 1.00 32.41 219 ARG A O 1
ATOM 1705 N N . LEU A 1 220 ? 4.171 -37.253 10.494 1.00 34.44 220 LEU A N 1
ATOM 1706 C CA . LEU A 1 220 ? 4.601 -38.502 11.110 1.00 34.44 220 LEU A CA 1
ATOM 1707 C C . LEU A 1 220 ? 6.122 -38.441 11.298 1.00 34.44 220 LEU A C 1
ATOM 1709 O O . LEU A 1 220 ? 6.869 -38.309 10.330 1.00 34.44 220 LEU A O 1
ATOM 1713 N N . LEU A 1 221 ? 6.553 -38.528 12.555 1.00 36.94 221 LEU A N 1
ATOM 1714 C CA . LEU A 1 221 ? 7.817 -39.160 12.903 1.00 36.94 221 LEU A CA 1
ATOM 1715 C C . LEU A 1 221 ? 7.668 -40.644 12.549 1.00 36.94 221 LEU A C 1
ATOM 1717 O O . LEU A 1 221 ? 6.867 -41.342 13.168 1.00 36.94 221 LEU A O 1
ATOM 1721 N N . CYS A 1 222 ? 8.403 -41.099 11.540 1.00 31.69 222 CYS A N 1
ATOM 1722 C CA . CYS A 1 222 ? 8.790 -42.500 11.463 1.00 31.69 222 CYS A CA 1
ATOM 1723 C C . CYS A 1 222 ? 10.087 -42.661 12.262 1.00 31.69 222 CYS A C 1
ATOM 1725 O O . CYS A 1 222 ? 10.952 -41.785 12.209 1.00 31.69 222 CYS A O 1
ATOM 1727 N N . VAL A 1 223 ? 10.109 -43.750 13.030 1.00 41.28 223 VAL A N 1
ATOM 1728 C CA . VAL A 1 223 ? 11.163 -44.256 13.922 1.00 41.28 223 VAL A CA 1
ATOM 1729 C C . VAL A 1 223 ? 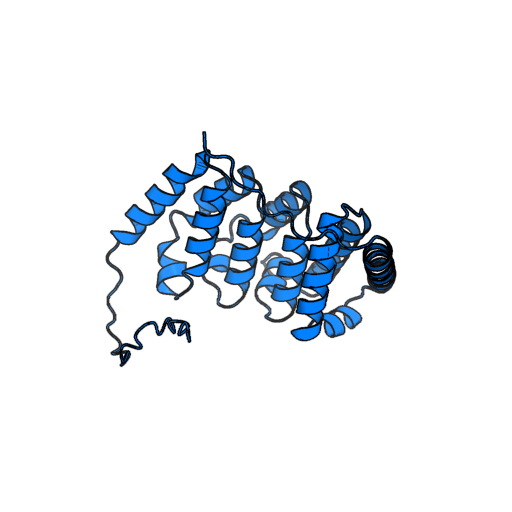12.536 -44.271 13.261 1.00 41.28 223 VAL A C 1
ATOM 1731 O O . VAL A 1 223 ? 12.597 -44.649 12.070 1.00 41.28 223 VAL A O 1
#

Radius of gyration: 20.06 Å; chains: 1; bounding box: 56×59×53 Å

InterPro domains:
  IPR001313 Pumilio RNA-binding repeat [PF22493] (17-192)
  IPR011989 Armadillo-like helical [G3DSA:1.25.10.10] (19-169)
  IPR040000 Nucleolar protein 9 [PTHR13102] (43-194)

Foldseek 3Di:
DDPDPPPPDDQDDPVVLVVLLVVLVVCLVPDALVCLVVCLDPVNLVVLLVSLLNNLSVVDVSSQSSLVSLLVRQQVPADPDDARSVVVLQLDQRSVSNLLSSLSNDDQVVLCCCCVVHPQPPVLVQLLHPRSVVSLLSNLLHYDPVSLVSSCVRCLVNVLRSVLSVRCSSLVSNCNSCVVVVVCNVSSVVSVVVSVPPPNPDPPPPPVPDDDPPDPDDPDDDD

Sequence (223 aa):
MSRQRRQSWPRLDPDTAEYFRRALETLEEGLSEEELALLSPACASLCLQGALGALRRSQSPSCARFCRALIGCLRQTGPAHQHSPLLTSLQDPAHSRLLEAAMTALDPPGLRELFRGHLRGHLRGVASHPVANHGLQRLLDHAPEDVVEEVLSELGPALEEPLARGHPGVVLALLGAALRHPRLQGEVLRWLFQVGHAPFPVRPRPLCVKPRPFHIKPRLLCV

Secondary structure (DSSP, 8-state):
--------PPPPPHHHHHHHHHHHHHHHHH--HHHHHHH-SHHHHHHHHHHHHHHHHHT-HHHHHHHHHHHHHHHHSS-SSSS-HHHHHHHSTTHHHHHHHHHHH--HHHHHHHIIIIITT-HHHHHTSTTHHHHHHHHHHH--HHHHHHHHHHHGGGTHHHHHTT-HHHHHHHHHHHHH-GGGHHHHHHHHHHHHTS------------------PPPP---